Protein AF-A0A3D4QA35-F1 (afdb_monomer)

Radius of gyration: 29.2 Å; Cα contacts (8 Å, |Δi|>4): 322; chains: 1; bounding box: 70×49×81 Å

Mean predicted aligned error: 13.62 Å

Foldseek 3Di:
DDPDPDDFFAKEKEFQEFEQEPPPVRDTAHRKMWIDRHPDTQDIHHDFAWDQVPDPSDDDDDDDDPDPDDPDDPDDDDDDPPPPPDDDDPDPVPVVVVVVVVVVVSVVNTHGDDGNYYHYPNHYYDYQFDEAEEDAQLCQVCPPPCPVPDVCVPPPVQVCQQPPDDLVSSLVSLLVSLVVSVVVRHQEYEHEEANQVSNVVSCVVSVGHYNYHYDQAQDAGNNRNPGHRPSVVVRVVSCVVPVD

Nearest PDB structures (foldseek):
  3lnp-assembly1_A-2  TM=8.531E-01  e=3.623E-09  Oleispira antarctica
  4f0r-assembly1_A  TM=8.355E-01  e=3.623E-09  Chromobacterium violaceum ATCC 12472
  4dzh-assembly1_A-2  TM=8.617E-01  e=2.776E-07  Xanthomonas campestris pv. campestris str. ATCC 33913
  4v1y-assembly2_G  TM=7.162E-01  e=3.952E-08  Pseudomonas sp. ADP
  6sj0-assembly1_B  TM=6.177E-01  e=1.576E-07  Streptomyces sp.

Structure (mmCIF, N/CA/C/O backbone):
data_AF-A0A3D4QA35-F1
#
_entry.id   AF-A0A3D4QA35-F1
#
loop_
_atom_site.group_PDB
_atom_site.id
_atom_site.type_symbol
_atom_site.label_atom_id
_atom_site.label_alt_id
_atom_site.label_comp_id
_atom_site.label_asym_id
_atom_site.label_entity_id
_atom_site.label_seq_id
_atom_site.pdbx_PDB_ins_code
_atom_site.Cartn_x
_atom_site.Cartn_y
_atom_site.Cartn_z
_atom_site.occupancy
_atom_site.B_iso_or_equiv
_atom_site.auth_seq_id
_atom_site.auth_comp_id
_atom_site.auth_asym_id
_atom_site.auth_atom_id
_atom_site.pdbx_PDB_model_num
ATOM 1 N N . MET A 1 1 ? 5.618 -27.098 3.203 1.00 36.09 1 MET A N 1
ATOM 2 C CA . MET A 1 1 ? 4.870 -26.578 4.371 1.00 36.09 1 MET A CA 1
ATOM 3 C C . MET A 1 1 ? 5.643 -26.852 5.655 1.00 36.09 1 MET A C 1
ATOM 5 O O . MET A 1 1 ? 5.533 -27.933 6.217 1.00 36.09 1 MET A O 1
ATOM 9 N N . TYR A 1 2 ? 6.447 -25.891 6.112 1.00 24.83 2 TYR A N 1
ATOM 10 C CA . TYR A 1 2 ? 7.110 -25.947 7.417 1.00 24.83 2 TYR A CA 1
ATOM 11 C C . TYR A 1 2 ? 6.474 -24.876 8.307 1.00 24.83 2 TYR A C 1
ATOM 13 O O . TYR A 1 2 ? 6.844 -23.706 8.261 1.00 24.83 2 TYR A O 1
ATOM 21 N N . ARG A 1 3 ? 5.445 -25.250 9.073 1.00 32.28 3 ARG A N 1
ATOM 22 C CA . ARG A 1 3 ? 4.784 -24.341 10.016 1.00 32.28 3 ARG A CA 1
ATOM 23 C C . ARG A 1 3 ? 5.589 -24.350 11.313 1.00 32.28 3 ARG A C 1
ATOM 25 O O . ARG A 1 3 ? 5.379 -25.191 12.184 1.00 32.28 3 ARG A O 1
ATOM 32 N N . LYS A 1 4 ? 6.553 -23.430 11.412 1.00 29.55 4 LYS A N 1
ATOM 33 C CA . LYS A 1 4 ? 7.254 -23.102 12.663 1.00 29.55 4 LYS A CA 1
ATOM 34 C C . LYS A 1 4 ? 6.186 -22.898 13.744 1.00 29.55 4 LYS A C 1
ATOM 36 O O . LYS A 1 4 ? 5.245 -22.139 13.518 1.00 29.55 4 LYS A O 1
ATOM 41 N N . LYS A 1 5 ? 6.288 -23.599 14.882 1.00 35.72 5 LYS A N 1
ATOM 42 C CA . LYS A 1 5 ? 5.450 -23.336 16.064 1.00 35.72 5 LYS A CA 1
ATOM 43 C C . LYS A 1 5 ? 5.590 -21.843 16.387 1.00 35.72 5 LYS A C 1
ATOM 45 O O . LYS A 1 5 ? 6.650 -21.425 16.848 1.00 35.72 5 LYS A O 1
ATOM 50 N N . ARG A 1 6 ? 4.579 -21.038 16.039 1.00 46.22 6 ARG A N 1
ATOM 51 C CA . ARG A 1 6 ? 4.512 -19.616 16.390 1.00 46.22 6 ARG A CA 1
ATOM 52 C C . ARG A 1 6 ? 4.453 -19.558 17.917 1.00 46.22 6 ARG A C 1
ATOM 54 O O . ARG A 1 6 ? 3.597 -20.210 18.508 1.00 46.22 6 ARG A O 1
ATOM 61 N N . GLY A 1 7 ? 5.402 -18.854 18.536 1.00 50.06 7 GLY A N 1
ATOM 62 C CA . GLY A 1 7 ? 5.223 -18.393 19.913 1.00 50.06 7 GLY A CA 1
ATOM 63 C C . GLY A 1 7 ? 3.947 -17.555 19.991 1.00 50.06 7 GLY A C 1
ATOM 64 O O . GLY A 1 7 ? 3.519 -17.041 18.956 1.00 50.06 7 GLY A O 1
ATOM 65 N N . SER A 1 8 ? 3.335 -17.487 21.177 1.00 60.06 8 SER A N 1
ATOM 66 C CA . SER A 1 8 ? 2.108 -16.715 21.420 1.00 60.06 8 SER A CA 1
ATOM 67 C C . SER A 1 8 ? 2.205 -15.357 20.724 1.00 60.06 8 SER A C 1
ATOM 69 O O . SER A 1 8 ? 3.170 -14.626 20.958 1.00 60.06 8 SER A O 1
ATOM 71 N N . SER A 1 9 ? 1.294 -15.070 19.795 1.00 75.88 9 SER A N 1
ATOM 72 C CA . SER A 1 9 ? 1.233 -13.761 19.153 1.00 75.88 9 SER A CA 1
ATOM 73 C C . SER A 1 9 ? 0.834 -12.717 20.191 1.00 75.88 9 SER A C 1
ATOM 75 O O . SER A 1 9 ? 0.094 -13.010 21.125 1.00 75.88 9 SER A O 1
ATOM 77 N N . MET A 1 10 ? 1.407 -11.523 20.057 1.00 88.62 10 MET A N 1
ATOM 78 C CA . MET A 1 10 ? 1.124 -10.402 20.944 1.00 88.62 10 MET A CA 1
ATOM 79 C C . MET A 1 10 ? -0.275 -9.86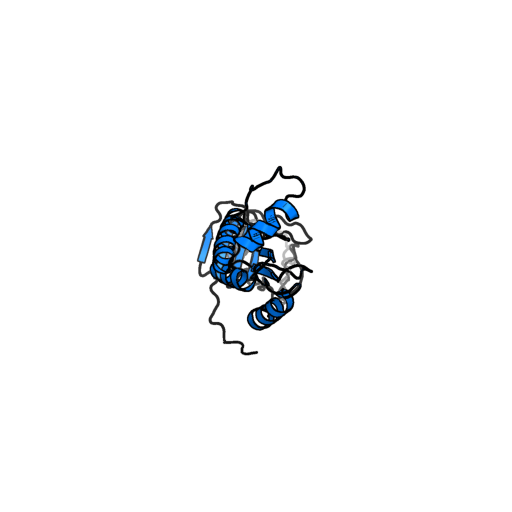5 20.642 1.00 88.62 10 MET A C 1
ATOM 81 O O . MET A 1 10 ? -0.617 -9.639 19.477 1.00 88.62 10 MET A O 1
ATOM 85 N N . THR A 1 11 ? -1.061 -9.665 21.690 1.00 93.50 11 THR A N 1
ATOM 86 C CA . THR A 1 11 ? -2.426 -9.149 21.615 1.00 93.50 11 THR A CA 1
ATOM 87 C C . THR A 1 11 ? -2.442 -7.629 21.755 1.00 93.50 11 THR A C 1
ATOM 89 O O . THR A 1 11 ? -1.683 -7.042 22.525 1.00 93.50 11 THR A O 1
ATOM 92 N N . THR A 1 12 ? -3.280 -6.947 20.977 1.00 94.81 12 THR A N 1
ATOM 93 C CA . THR A 1 12 ? -3.449 -5.487 21.059 1.00 94.81 12 THR A CA 1
ATOM 94 C C . THR A 1 12 ? -4.925 -5.135 21.072 1.00 94.81 12 THR A C 1
ATOM 96 O O . THR A 1 12 ? -5.653 -5.496 20.154 1.00 94.81 12 THR A O 1
ATOM 99 N N . LEU A 1 13 ? -5.361 -4.410 22.096 1.00 94.75 13 LEU A N 1
ATOM 100 C CA . LEU A 1 13 ? -6.718 -3.905 22.241 1.00 94.75 13 LEU A CA 1
ATOM 101 C C . LEU A 1 13 ? -6.750 -2.414 21.911 1.00 94.75 13 LEU A C 1
ATOM 103 O O . LEU A 1 13 ? -6.130 -1.613 22.605 1.00 94.75 13 LEU A O 1
ATOM 107 N N . ILE A 1 14 ? -7.501 -2.034 20.886 1.00 95.31 14 ILE A N 1
ATOM 108 C CA . ILE A 1 14 ? -7.848 -0.640 20.597 1.00 95.31 14 ILE A CA 1
ATOM 109 C C . ILE A 1 14 ? -9.244 -0.409 21.164 1.00 95.31 14 ILE A C 1
ATOM 111 O O . ILE A 1 14 ? -10.152 -1.160 20.827 1.00 95.31 14 ILE A O 1
ATOM 115 N N . LYS A 1 15 ? -9.442 0.597 22.013 1.00 94.62 15 LYS A N 1
ATOM 116 C CA . LYS A 1 15 ? -10.746 0.893 22.632 1.00 94.62 15 LYS A CA 1
ATOM 117 C C . LYS A 1 15 ? -11.132 2.357 22.481 1.00 94.62 15 LYS A C 1
ATOM 119 O O . LYS A 1 15 ? -10.294 3.177 22.118 1.00 94.62 15 LYS A O 1
ATOM 124 N N . ASN A 1 16 ? -12.380 2.676 22.827 1.00 94.25 16 ASN A N 1
ATOM 125 C CA . ASN A 1 16 ? -12.913 4.038 22.789 1.00 94.25 16 ASN A CA 1
ATOM 126 C C . ASN A 1 16 ? -12.807 4.645 21.378 1.00 94.25 16 ASN A C 1
ATOM 128 O O . ASN A 1 16 ? -12.264 5.728 21.180 1.00 94.25 16 ASN A O 1
ATOM 132 N N . VAL A 1 17 ? -13.308 3.912 20.382 1.00 96.44 17 VAL A N 1
ATOM 133 C CA . VAL A 1 17 ? -13.336 4.328 18.972 1.00 96.44 17 VAL A CA 1
ATOM 134 C C . VAL A 1 17 ? -14.734 4.183 18.381 1.00 96.44 17 VAL A C 1
ATOM 136 O O . VAL A 1 17 ? -15.565 3.448 18.900 1.00 96.44 17 VAL A O 1
ATOM 139 N N . SER A 1 18 ? -15.013 4.875 17.281 1.00 97.00 18 SER A N 1
ATOM 140 C CA . SER A 1 18 ? -16.141 4.553 16.404 1.00 97.00 18 SER A CA 1
ATOM 141 C C . SER A 1 18 ? -15.635 3.686 15.257 1.00 97.00 18 SER A C 1
ATOM 143 O O . SER A 1 18 ? -14.779 4.134 14.497 1.00 97.00 18 SER A O 1
ATOM 145 N N . ILE A 1 19 ? -16.132 2.458 15.131 1.00 96.88 19 ILE A N 1
ATOM 146 C CA . ILE A 1 19 ? -15.665 1.506 14.114 1.00 96.88 19 ILE A CA 1
ATOM 147 C C . ILE A 1 19 ? -16.675 1.479 12.978 1.00 96.88 19 ILE A C 1
ATOM 149 O O . ILE A 1 19 ? -17.839 1.153 13.196 1.00 96.88 19 ILE A O 1
ATOM 153 N N . LEU A 1 20 ? -16.229 1.788 11.766 1.00 96.25 20 LEU A N 1
ATOM 154 C CA . LEU A 1 20 ? -16.991 1.522 10.552 1.00 96.25 20 LEU A CA 1
ATOM 155 C C . LEU A 1 20 ? -16.463 0.221 9.959 1.00 96.25 20 LEU A C 1
ATOM 157 O O . LEU A 1 20 ? -15.317 0.155 9.520 1.00 96.25 20 LEU A O 1
ATOM 161 N N . THR A 1 21 ? -17.284 -0.819 10.004 1.00 91.81 21 THR A N 1
ATOM 162 C CA . THR A 1 21 ? -16.869 -2.190 9.666 1.00 91.81 21 THR A CA 1
ATOM 163 C C . THR A 1 21 ? -16.663 -2.399 8.167 1.00 91.81 21 THR A C 1
ATOM 165 O O . THR A 1 21 ? -15.770 -3.157 7.792 1.00 91.81 21 THR A O 1
ATOM 168 N N . MET A 1 22 ? -17.428 -1.685 7.328 1.00 91.50 22 MET A N 1
ATOM 169 C CA . MET A 1 22 ? -17.455 -1.854 5.866 1.00 91.50 22 MET A CA 1
ATOM 170 C C . MET A 1 22 ? -17.721 -3.313 5.445 1.00 91.50 22 MET A C 1
ATOM 172 O O . MET A 1 22 ? -17.196 -3.774 4.430 1.00 91.50 22 MET A O 1
ATOM 176 N N . ASP A 1 23 ? -18.475 -4.050 6.263 1.00 89.19 23 ASP A N 1
ATOM 177 C CA . ASP A 1 23 ? -19.036 -5.349 5.903 1.00 89.19 23 ASP A CA 1
ATOM 178 C C . ASP A 1 23 ? -20.366 -5.173 5.155 1.00 89.19 23 ASP A C 1
ATOM 180 O O . ASP A 1 23 ? -20.853 -4.056 4.995 1.00 89.19 23 ASP A O 1
ATOM 184 N N . ASP A 1 24 ? -20.969 -6.273 4.702 1.00 91.00 24 ASP A N 1
ATOM 185 C CA . ASP A 1 24 ? -22.240 -6.243 3.960 1.00 91.00 24 ASP A CA 1
ATOM 186 C C . ASP A 1 24 ? -23.410 -5.640 4.767 1.00 91.00 24 ASP A C 1
ATOM 188 O O . ASP A 1 24 ? -24.453 -5.307 4.201 1.00 91.00 24 ASP A O 1
ATOM 192 N N . GLU A 1 25 ? -23.252 -5.500 6.087 1.00 90.75 25 GLU A N 1
ATOM 193 C CA . GLU A 1 25 ? -24.234 -4.908 6.994 1.00 90.75 25 GLU A CA 1
ATOM 194 C C . GLU A 1 25 ? -23.986 -3.404 7.246 1.00 90.75 25 GLU A C 1
ATOM 196 O O . GLU A 1 25 ? -24.807 -2.759 7.903 1.00 90.75 25 GLU A O 1
ATOM 201 N N . ASP A 1 26 ? -22.886 -2.831 6.735 1.00 89.88 26 ASP A N 1
ATOM 202 C CA . ASP A 1 26 ? -22.491 -1.420 6.877 1.00 89.88 26 ASP A CA 1
ATOM 203 C C . ASP A 1 26 ? -22.536 -0.912 8.336 1.00 89.88 26 ASP A C 1
ATOM 205 O O . ASP A 1 26 ? -22.933 0.223 8.638 1.00 89.88 26 ASP A O 1
ATOM 209 N N . ARG A 1 27 ? -22.129 -1.759 9.290 1.00 92.00 27 ARG A N 1
ATOM 210 C CA . ARG A 1 27 ? -22.282 -1.454 10.722 1.00 92.00 27 ARG A CA 1
ATOM 211 C C . ARG A 1 27 ? -21.363 -0.327 11.182 1.00 92.00 27 ARG A C 1
ATOM 213 O O . ARG A 1 27 ? -20.174 -0.290 10.843 1.00 92.00 27 ARG A O 1
ATOM 220 N N . VAL A 1 28 ? -21.900 0.517 12.066 1.00 94.81 28 VAL A N 1
ATOM 221 C CA . VAL A 1 28 ? -21.159 1.545 12.810 1.00 94.81 28 VAL A CA 1
ATOM 222 C C . VAL A 1 28 ? -21.228 1.236 14.298 1.00 94.81 28 VAL A C 1
ATOM 224 O O . VAL A 1 28 ? -22.278 1.420 14.910 1.00 94.81 28 VAL A O 1
ATOM 227 N N . LEU A 1 29 ? -20.101 0.818 14.870 1.00 92.88 29 LEU A N 1
ATOM 228 C CA . LEU A 1 29 ? -19.993 0.478 16.284 1.00 92.88 29 LEU A CA 1
ATOM 229 C C . LEU A 1 29 ? -19.535 1.693 17.088 1.00 92.88 29 LEU A C 1
ATOM 231 O O . LEU A 1 29 ? -18.418 2.183 16.895 1.00 92.88 29 LEU A O 1
ATOM 235 N N . LYS A 1 30 ? -20.386 2.204 17.976 1.00 93.06 30 LYS A N 1
ATOM 236 C CA . LYS A 1 30 ? -20.098 3.385 18.803 1.00 93.06 30 LYS A CA 1
ATOM 237 C C . LYS A 1 30 ? -19.457 2.984 20.123 1.00 93.06 30 LYS A C 1
ATOM 239 O O . LYS A 1 30 ? -19.883 2.027 20.761 1.00 93.06 30 LYS A O 1
ATOM 244 N N . HIS A 1 31 ? -18.462 3.761 20.560 1.00 92.31 31 HIS A N 1
ATOM 245 C CA . HIS A 1 31 ? -17.651 3.426 21.741 1.00 92.31 31 HIS A CA 1
ATOM 246 C C . HIS A 1 31 ? -17.129 1.986 21.677 1.00 92.31 31 HIS A C 1
ATOM 248 O O . HIS A 1 31 ? -17.148 1.257 22.663 1.00 92.31 31 HIS A O 1
ATOM 254 N N . GLY A 1 32 ? -16.736 1.570 20.479 1.00 93.56 32 GLY A N 1
ATOM 255 C CA . GLY A 1 32 ? -16.299 0.227 20.200 1.00 93.56 32 GLY A CA 1
ATOM 256 C C . GLY A 1 32 ? -14.845 -0.023 20.556 1.00 93.56 32 GLY A C 1
ATOM 257 O O . GLY A 1 32 ? -14.074 0.874 20.926 1.00 93.56 32 GLY A O 1
ATOM 258 N N . TRP A 1 33 ? -14.491 -1.289 20.414 1.00 95.06 33 TRP A N 1
ATOM 259 C CA . TRP A 1 33 ? -13.160 -1.816 20.633 1.00 95.06 33 TRP A CA 1
ATOM 260 C C . TRP A 1 33 ? -12.821 -2.881 19.587 1.00 95.06 33 TRP A C 1
ATOM 262 O O . TRP A 1 33 ? -13.708 -3.522 19.027 1.00 95.06 33 TRP A O 1
ATOM 272 N N . ILE A 1 34 ? -11.528 -3.056 19.315 1.00 94.62 34 ILE A N 1
ATOM 273 C CA . ILE A 1 34 ? -10.970 -4.054 18.398 1.00 94.62 34 ILE A CA 1
ATOM 274 C C . ILE A 1 34 ? -9.847 -4.784 19.128 1.00 94.62 34 ILE A C 1
ATOM 276 O O . ILE A 1 34 ? -8.895 -4.153 19.587 1.00 94.62 34 ILE A O 1
ATOM 280 N N . LEU A 1 35 ? -9.937 -6.108 19.195 1.00 93.88 35 LEU A N 1
ATOM 281 C CA . LEU A 1 35 ? -8.860 -6.983 19.636 1.00 93.88 35 LEU A CA 1
ATOM 282 C C . LEU A 1 35 ? -8.116 -7.530 18.418 1.00 93.88 35 LEU A C 1
ATOM 284 O O . LEU A 1 35 ? -8.698 -8.175 17.544 1.00 93.88 35 LEU A O 1
ATOM 288 N N . LEU A 1 36 ? -6.810 -7.309 18.395 1.00 93.56 36 LEU A N 1
ATOM 289 C CA . LEU A 1 36 ? -5.883 -7.861 17.420 1.00 93.56 36 LEU A CA 1
ATOM 290 C C . LEU A 1 36 ? -5.086 -8.996 18.063 1.00 93.56 36 LEU A C 1
ATOM 292 O O . LEU A 1 36 ? -4.554 -8.830 19.159 1.00 93.56 36 LEU A O 1
ATOM 296 N N . ASP A 1 37 ? -4.961 -10.115 17.354 1.00 91.50 37 ASP A N 1
ATOM 297 C CA . ASP A 1 37 ? -4.030 -11.199 17.674 1.00 91.50 37 ASP A CA 1
ATOM 298 C C . ASP A 1 37 ? -2.939 -11.253 16.593 1.00 91.50 37 ASP A C 1
ATOM 300 O O . ASP A 1 37 ? -3.139 -11.735 15.468 1.00 91.50 37 ASP A O 1
ATOM 304 N N . GLY A 1 38 ? -1.782 -10.662 16.900 1.00 91.50 38 GLY A N 1
ATOM 305 C CA . GLY A 1 38 ? -0.724 -10.425 15.925 1.00 91.50 38 GLY A CA 1
ATOM 306 C C . GLY A 1 38 ? -1.193 -9.526 14.776 1.00 91.50 38 GLY A C 1
ATOM 307 O O . GLY A 1 38 ? -1.333 -8.320 14.935 1.00 91.50 38 GLY A O 1
ATOM 308 N N . THR A 1 39 ? -1.397 -10.107 13.590 1.00 89.31 39 THR A N 1
ATOM 309 C CA . THR A 1 39 ? -1.787 -9.379 12.365 1.00 89.31 39 THR A CA 1
ATOM 310 C C . THR A 1 39 ? -3.245 -9.604 11.965 1.00 89.31 39 THR A C 1
ATOM 312 O O . THR A 1 39 ? -3.632 -9.236 10.857 1.00 89.31 39 THR A O 1
ATOM 315 N N . LYS A 1 40 ? -4.032 -10.291 12.798 1.00 93.12 40 LYS A N 1
ATOM 316 C CA . LYS A 1 40 ? -5.435 -10.607 12.520 1.00 93.12 40 LYS A CA 1
ATOM 317 C C . LYS A 1 40 ? -6.336 -9.885 13.511 1.00 93.12 40 LYS A C 1
ATOM 319 O O . LYS A 1 40 ? -5.996 -9.768 14.684 1.00 93.12 40 LYS A O 1
ATOM 324 N N . ILE A 1 41 ? -7.500 -9.456 13.037 1.00 92.94 41 ILE A N 1
ATOM 325 C CA . ILE A 1 41 ? -8.593 -9.044 13.916 1.00 92.94 41 ILE A CA 1
ATOM 326 C C . ILE A 1 41 ? -9.157 -10.318 14.547 1.00 92.94 41 ILE A C 1
ATOM 328 O O . ILE A 1 41 ? -9.564 -11.227 13.826 1.00 92.94 41 ILE A O 1
ATOM 332 N N . ALA A 1 42 ? -9.116 -10.400 15.874 1.00 91.25 42 ALA A N 1
ATOM 333 C CA . ALA A 1 42 ? -9.612 -11.539 16.641 1.00 91.25 42 ALA A CA 1
ATOM 334 C C . ALA A 1 42 ? -11.060 -11.326 17.097 1.00 91.25 42 ALA A C 1
ATOM 336 O O . ALA A 1 42 ? -11.854 -12.260 17.087 1.00 91.25 42 ALA A O 1
ATOM 337 N N . ALA A 1 43 ? -11.399 -10.096 17.487 1.00 89.94 43 ALA A N 1
ATOM 338 C CA . ALA A 1 43 ? -12.746 -9.708 17.883 1.00 89.94 43 ALA A CA 1
ATOM 339 C C . ALA A 1 43 ? -12.915 -8.188 17.785 1.00 89.94 43 ALA A C 1
ATOM 341 O O . ALA A 1 43 ? -11.935 -7.442 17.769 1.00 89.94 43 ALA A O 1
ATOM 342 N N . LEU A 1 44 ? -14.161 -7.733 17.740 1.00 92.25 44 LEU A N 1
ATOM 343 C CA . LEU A 1 44 ? -14.534 -6.328 17.856 1.00 92.25 44 LEU A CA 1
ATOM 344 C C . LEU A 1 44 ? -15.960 -6.228 18.407 1.00 92.25 44 LEU A C 1
ATOM 346 O O . LEU A 1 44 ? -16.750 -7.155 18.226 1.00 92.25 44 LEU A O 1
ATOM 350 N N . GLY A 1 45 ? -16.292 -5.125 19.069 1.00 90.75 45 GLY A N 1
ATOM 351 C CA . GLY A 1 45 ? -17.604 -4.944 19.693 1.00 90.75 45 GLY A CA 1
ATOM 352 C C . GLY A 1 45 ? -17.878 -3.503 20.107 1.00 90.75 45 GLY A C 1
ATOM 353 O O . GLY A 1 45 ? -17.026 -2.634 19.933 1.00 90.75 45 GLY A O 1
ATOM 354 N N . GLU A 1 46 ? -19.074 -3.258 20.643 1.00 89.81 46 GLU A N 1
ATOM 355 C CA . GLU A 1 46 ? -19.477 -1.989 21.265 1.00 89.81 46 GLU A CA 1
ATOM 356 C C . GLU A 1 46 ? -19.348 -2.046 22.792 1.00 89.81 46 GLU A C 1
ATOM 358 O O . GLU A 1 46 ? -19.448 -3.114 23.398 1.00 89.81 46 GLU A O 1
ATOM 363 N N . GLY A 1 47 ? -19.181 -0.883 23.425 1.00 85.12 47 GLY A N 1
ATOM 364 C CA . GLY A 1 47 ? -19.197 -0.755 24.881 1.00 85.12 47 GLY A CA 1
ATOM 365 C C . GLY A 1 47 ? -17.893 -1.186 25.555 1.00 85.12 47 GLY A C 1
ATOM 366 O O . GLY A 1 47 ? -16.805 -1.026 25.005 1.00 85.12 47 GLY A O 1
ATOM 367 N N . GLU A 1 48 ? -17.989 -1.680 26.791 1.00 78.94 48 GLU A N 1
ATOM 368 C CA . GLU A 1 48 ? -16.809 -2.113 27.548 1.00 78.94 48 GLU A CA 1
ATOM 369 C C . GLU A 1 48 ? -16.255 -3.438 26.990 1.00 78.94 48 GLU A C 1
ATOM 371 O O . GLU A 1 48 ? -17.022 -4.388 26.808 1.00 78.94 48 GLU A O 1
ATOM 376 N N . PRO A 1 49 ? -14.937 -3.542 26.737 1.00 77.69 49 PRO A N 1
ATOM 377 C CA . PRO A 1 49 ? -14.313 -4.772 26.272 1.00 77.69 49 PRO A CA 1
ATOM 378 C C . PRO A 1 49 ? -14.270 -5.784 27.418 1.00 77.69 49 PRO A C 1
ATOM 380 O O . PRO A 1 49 ? -13.437 -5.688 28.323 1.00 77.69 49 PRO A O 1
ATOM 383 N N . VAL A 1 50 ? -15.178 -6.755 27.390 1.00 69.06 50 VAL A N 1
ATOM 384 C CA . VAL A 1 50 ? -15.313 -7.771 28.435 1.00 69.06 50 VAL A CA 1
ATOM 385 C C . VAL A 1 50 ? -15.310 -9.173 27.842 1.00 69.06 50 VAL A C 1
ATOM 387 O O . VAL A 1 50 ? -15.867 -9.407 26.771 1.00 69.06 50 VAL A O 1
ATOM 390 N N . LEU A 1 51 ? -14.678 -10.112 28.545 1.00 55.22 51 LEU A N 1
ATOM 391 C CA . LEU A 1 51 ? -14.849 -11.537 28.298 1.00 55.22 51 LEU A CA 1
ATOM 392 C C . LEU A 1 51 ? -16.151 -11.948 28.984 1.00 55.22 51 LEU A C 1
ATOM 394 O O . LEU A 1 51 ? -16.191 -12.066 30.211 1.00 55.22 51 LEU A O 1
ATOM 398 N N . ASP A 1 52 ? -17.221 -12.143 28.217 1.00 46.19 52 ASP A N 1
ATOM 399 C CA . ASP A 1 52 ? -18.337 -12.927 28.732 1.00 46.19 52 ASP A CA 1
ATOM 400 C C . ASP A 1 52 ? -17.923 -14.401 28.676 1.00 46.19 52 ASP A C 1
ATOM 402 O O . ASP A 1 52 ? -17.457 -14.881 27.637 1.00 46.19 52 ASP A O 1
ATOM 406 N N . ASN A 1 53 ? -18.092 -15.134 29.779 1.00 38.56 53 ASN A N 1
ATOM 407 C CA . ASN A 1 53 ? -17.739 -16.557 29.886 1.00 38.56 53 ASN A CA 1
ATOM 408 C C . ASN A 1 53 ? -18.577 -17.459 28.943 1.00 38.56 53 ASN A C 1
ATOM 410 O O . ASN A 1 53 ? -18.450 -18.681 28.996 1.00 38.56 53 ASN A O 1
ATOM 414 N N . GLY A 1 54 ? -19.416 -16.869 28.081 1.00 38.56 54 GLY A N 1
ATOM 415 C CA . GLY A 1 54 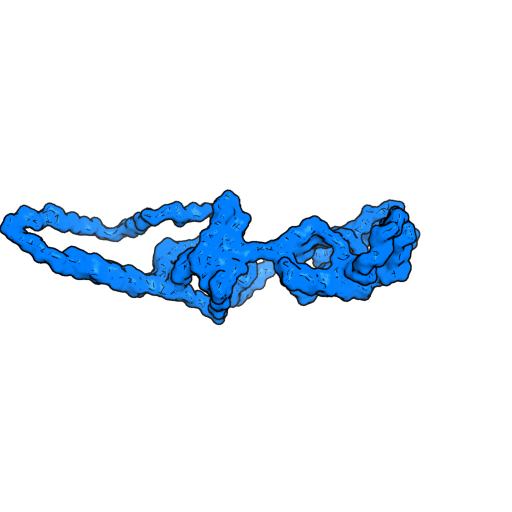? -20.187 -17.521 27.022 1.00 38.56 54 GLY A CA 1
ATOM 416 C C . GLY A 1 54 ? -19.913 -17.029 25.592 1.00 38.56 54 GLY A C 1
ATOM 417 O O . GLY A 1 54 ? -20.394 -17.660 24.653 1.00 38.56 54 GLY A O 1
ATOM 418 N N . THR A 1 55 ? -19.131 -15.964 25.369 1.00 36.66 55 THR A N 1
ATOM 419 C CA . THR A 1 55 ? -18.733 -15.558 24.005 1.00 36.66 55 THR A CA 1
ATOM 420 C C . THR A 1 55 ? -17.441 -16.251 23.610 1.00 36.66 55 THR A C 1
ATOM 422 O O . THR A 1 55 ? -16.337 -15.828 23.951 1.00 36.66 55 THR A O 1
ATOM 425 N N . SER A 1 56 ? -17.584 -17.337 22.858 1.00 34.09 56 SER A N 1
ATOM 426 C CA . SER A 1 56 ? -16.484 -17.930 22.112 1.00 34.09 56 SER A CA 1
ATOM 427 C C . SER A 1 56 ? -15.826 -16.873 21.226 1.00 34.09 56 SER A C 1
ATOM 429 O O . SER A 1 56 ? -16.483 -16.283 20.369 1.00 34.09 56 SER A O 1
ATOM 431 N N . VAL A 1 57 ? -14.518 -16.694 21.397 1.00 34.41 57 VAL A N 1
ATOM 432 C CA . VAL A 1 57 ? -13.619 -16.163 20.367 1.00 34.41 57 VAL A CA 1
ATOM 433 C C . VAL A 1 57 ? -13.920 -16.934 19.079 1.00 34.41 57 VAL A C 1
ATOM 435 O O . VAL A 1 57 ? -13.671 -18.140 19.012 1.00 34.41 57 VAL A O 1
ATOM 438 N N . LEU A 1 58 ? -14.558 -16.283 18.104 1.00 36.78 58 LEU A N 1
ATOM 439 C CA . LEU A 1 58 ? -15.039 -16.962 16.906 1.00 36.78 58 LEU A CA 1
ATOM 440 C C . LEU A 1 58 ? -13.848 -17.383 16.039 1.00 36.78 58 LEU A C 1
ATOM 442 O O . LEU A 1 58 ? -13.114 -16.561 15.492 1.00 36.78 58 LEU A O 1
ATOM 446 N N . GLY A 1 59 ? -13.670 -18.700 15.932 1.00 27.30 59 GLY A N 1
ATOM 447 C CA . GLY A 1 59 ? -12.972 -19.323 14.818 1.00 27.30 59 GLY A CA 1
ATOM 448 C C . GLY A 1 59 ? -13.745 -19.112 13.511 1.00 27.30 59 GLY A C 1
ATOM 449 O O . GLY A 1 59 ? -14.947 -18.880 13.516 1.00 27.30 59 GLY A O 1
ATOM 450 N N . GLU A 1 60 ? -13.005 -19.163 12.410 1.00 30.30 60 GLU A N 1
ATOM 451 C CA . GLU A 1 60 ? -13.360 -18.781 11.037 1.00 30.30 60 GLU A CA 1
ATOM 452 C C . GLU A 1 60 ? -14.807 -19.081 10.559 1.00 30.30 60 GLU A C 1
ATOM 454 O O . GLU A 1 60 ? -15.235 -20.232 10.573 1.00 30.30 60 GLU A O 1
ATOM 459 N N . GLY A 1 61 ? -15.478 -18.050 10.010 1.00 31.48 61 GLY A N 1
ATOM 460 C CA . GLY A 1 61 ? -16.590 -18.155 9.043 1.00 31.48 61 GLY A CA 1
ATOM 461 C C . GLY A 1 61 ? -18.031 -17.993 9.570 1.00 31.48 61 GLY A C 1
ATOM 462 O O . GLY A 1 61 ? -18.634 -18.998 9.920 1.00 31.48 61 GLY A O 1
ATOM 463 N N . GLU A 1 62 ? -18.578 -16.763 9.460 1.00 27.44 62 GLU A N 1
ATOM 464 C CA . GLU A 1 62 ? -20.017 -16.348 9.430 1.00 27.44 62 GLU A CA 1
ATOM 465 C C . GLU A 1 62 ? -20.934 -16.633 10.656 1.00 27.44 62 GLU A C 1
ATOM 467 O O . GLU A 1 62 ? -20.824 -17.687 11.277 1.00 27.44 62 GLU A O 1
ATOM 472 N N . PRO A 1 63 ? -21.999 -15.833 10.913 1.00 35.31 63 PRO A N 1
ATOM 473 C CA . PRO A 1 63 ? -22.164 -14.381 10.834 1.00 35.31 63 PRO A CA 1
ATOM 474 C C . PRO A 1 63 ? -22.464 -13.771 12.225 1.00 35.31 63 PRO A C 1
ATOM 476 O O . PRO A 1 63 ? -22.534 -14.445 13.253 1.00 35.31 63 PRO A O 1
ATOM 479 N N . VAL A 1 64 ? -22.645 -12.455 12.234 1.00 44.53 64 VAL A N 1
ATOM 480 C CA . VAL A 1 64 ? -23.105 -11.637 13.359 1.00 44.53 64 VAL A CA 1
ATOM 481 C C . VAL A 1 64 ? -24.373 -12.226 13.984 1.00 44.53 64 VAL A C 1
ATOM 483 O O . VAL A 1 64 ? -25.359 -12.475 13.295 1.00 44.53 64 VAL A O 1
ATOM 486 N N . LEU A 1 65 ? -24.372 -12.386 15.307 1.00 26.95 65 LEU A N 1
ATOM 487 C CA . LEU A 1 65 ? -25.597 -12.507 16.091 1.00 26.95 65 LEU A CA 1
ATOM 488 C C . LEU A 1 65 ? -25.680 -11.308 17.036 1.00 26.95 65 LEU A C 1
ATOM 490 O O . LEU A 1 65 ? -25.274 -11.375 18.193 1.00 26.95 65 LEU A O 1
ATOM 494 N N . ASP A 1 66 ? -26.224 -10.205 16.523 1.00 36.47 66 ASP A N 1
ATOM 495 C CA . ASP A 1 66 ? -27.079 -9.363 17.350 1.00 36.47 66 ASP A CA 1
ATOM 496 C C . ASP A 1 66 ? -28.430 -10.074 17.444 1.00 36.47 66 ASP A C 1
ATOM 498 O O . ASP A 1 66 ? -29.150 -10.217 16.455 1.00 36.47 66 ASP A O 1
ATOM 502 N N . ASN A 1 67 ? -28.712 -10.614 18.622 1.00 26.84 67 ASN A N 1
ATOM 503 C CA . ASN A 1 67 ? -30.035 -10.592 19.226 1.00 26.84 67 ASN A CA 1
ATOM 504 C C . ASN A 1 67 ? -29.897 -11.161 20.633 1.00 26.84 67 ASN A C 1
ATOM 506 O O . ASN A 1 67 ? -29.543 -12.329 20.810 1.00 26.84 67 ASN A O 1
ATOM 510 N N . GLY A 1 68 ? -30.196 -10.325 21.628 1.00 34.47 68 GLY A N 1
ATOM 511 C CA . GLY A 1 68 ? -30.240 -10.669 23.046 1.00 34.47 68 GLY A CA 1
ATOM 512 C C . GLY A 1 68 ? -31.142 -11.866 23.360 1.00 34.47 68 GLY A C 1
ATOM 513 O O . GLY A 1 68 ? -32.268 -11.715 23.827 1.00 34.47 68 GLY A O 1
ATOM 514 N N . THR A 1 69 ? -30.602 -13.064 23.177 1.00 24.75 69 THR A N 1
ATOM 515 C CA . THR A 1 69 ? -31.183 -14.325 23.620 1.00 24.75 69 THR A CA 1
ATOM 516 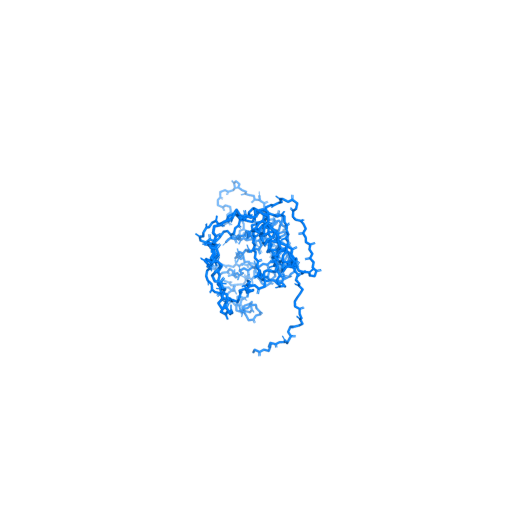C C . THR A 1 69 ? -30.120 -15.055 24.416 1.00 24.75 69 THR A C 1
ATOM 518 O O . THR A 1 69 ? -29.158 -15.587 23.872 1.00 24.75 69 THR A O 1
ATOM 521 N N . SER A 1 70 ? -30.296 -15.043 25.734 1.00 29.97 70 SER A N 1
ATOM 522 C CA . SER A 1 70 ? -29.586 -15.913 26.658 1.00 29.97 70 SER A CA 1
ATOM 523 C C . SER A 1 70 ? -29.757 -17.363 26.208 1.00 29.97 70 SER A C 1
ATOM 525 O O . SER A 1 70 ? -30.867 -17.901 26.255 1.00 29.97 70 SER A O 1
ATOM 527 N N . VAL A 1 71 ? -28.666 -17.993 25.779 1.00 28.27 71 VAL A N 1
ATOM 528 C CA . VAL A 1 71 ? -28.580 -19.450 25.717 1.00 28.27 71 VAL A CA 1
ATOM 529 C C . VAL A 1 71 ? -28.611 -19.916 27.169 1.00 28.27 71 VAL A C 1
ATOM 531 O O . VAL A 1 71 ? -27.692 -19.640 27.937 1.00 28.27 71 VAL A O 1
ATOM 534 N N . LEU A 1 72 ? -29.731 -20.511 27.575 1.00 29.41 72 LEU A N 1
ATOM 535 C CA . LEU A 1 72 ? -29.860 -21.140 28.882 1.00 29.41 72 LEU A CA 1
ATOM 536 C C . LEU A 1 72 ? -28.950 -22.372 28.886 1.00 29.41 72 LEU A C 1
ATOM 538 O O . LEU A 1 72 ? -29.117 -23.263 28.054 1.00 29.41 72 LEU A O 1
ATOM 542 N N . ASP A 1 73 ? -27.975 -22.380 29.792 1.00 31.94 73 ASP A N 1
ATOM 543 C CA . ASP A 1 73 ? -27.176 -23.557 30.122 1.00 31.94 73 ASP A CA 1
ATOM 544 C C . ASP A 1 73 ? -28.097 -24.645 30.700 1.00 31.94 73 ASP A C 1
ATOM 546 O O . ASP A 1 73 ? -28.966 -24.369 31.534 1.00 31.94 73 ASP A O 1
ATOM 550 N N . GLU A 1 74 ? -27.929 -25.878 30.227 1.00 37.69 74 GLU A N 1
ATOM 551 C CA . GLU A 1 74 ? -28.631 -27.072 30.705 1.00 37.69 74 GLU A CA 1
ATOM 552 C C . GLU A 1 74 ? -28.065 -27.453 32.084 1.00 37.69 74 GLU A C 1
ATOM 554 O O . GLU A 1 74 ? -27.228 -28.346 32.223 1.00 37.69 74 GLU A O 1
ATOM 559 N N . GLY A 1 75 ? -28.517 -26.750 33.123 1.00 34.44 75 GLY A N 1
ATOM 560 C CA . GLY A 1 75 ? -28.187 -27.020 34.519 1.00 34.44 75 GLY A CA 1
ATOM 561 C C . GLY A 1 75 ? -29.391 -26.771 35.424 1.00 34.44 75 GLY A C 1
ATOM 562 O O . GLY A 1 75 ? -29.903 -25.661 35.437 1.00 34.44 75 GLY A O 1
ATOM 563 N N . GLU A 1 76 ? -29.809 -27.830 36.136 1.00 34.25 76 GLU A N 1
ATOM 564 C CA . GLU A 1 76 ? -30.851 -27.965 37.182 1.00 34.25 76 GLU A CA 1
ATOM 565 C C . GLU A 1 76 ? -32.105 -27.064 37.060 1.00 34.25 76 GLU A C 1
ATOM 567 O O . GLU A 1 76 ? -32.010 -25.838 37.124 1.00 34.25 76 GLU A O 1
ATOM 572 N N . PRO A 1 77 ? -33.325 -27.637 36.975 1.00 34.75 77 PRO A N 1
ATOM 573 C CA . PRO A 1 77 ? -34.536 -26.843 36.817 1.00 34.75 77 PRO A CA 1
ATOM 574 C C . PRO A 1 77 ? -34.675 -25.855 37.979 1.00 34.75 77 PRO A C 1
ATOM 576 O O . PRO A 1 77 ? -34.734 -26.249 39.146 1.00 34.75 77 PRO A O 1
ATOM 579 N N . PHE A 1 78 ? -34.756 -24.564 37.645 1.00 37.12 78 PHE A N 1
ATOM 580 C CA . PHE A 1 78 ? -35.218 -23.536 38.568 1.00 37.12 78 PHE A CA 1
ATOM 581 C C . PHE A 1 78 ? -36.532 -24.015 39.183 1.00 37.12 78 PHE A C 1
ATOM 583 O O . PHE A 1 78 ? -37.496 -24.278 38.460 1.00 37.12 78 PHE A O 1
ATOM 590 N N . SER A 1 79 ? -36.572 -24.135 40.511 1.00 40.62 79 SER A N 1
ATOM 591 C CA . SER A 1 79 ? -37.835 -24.301 41.211 1.00 40.62 79 SER A CA 1
ATOM 592 C C . SER A 1 79 ? -38.698 -23.086 40.889 1.00 40.62 79 SER A C 1
ATOM 594 O O . SER A 1 79 ? -38.337 -21.934 41.141 1.00 40.62 79 SER A O 1
ATOM 596 N N . ASP A 1 80 ? -39.838 -23.350 40.274 1.00 34.03 80 ASP A N 1
ATOM 597 C CA . ASP A 1 80 ? -40.881 -22.379 40.053 1.00 34.03 80 ASP A CA 1
ATOM 598 C C . ASP A 1 80 ? -41.350 -21.855 41.415 1.00 34.03 80 ASP A C 1
ATOM 600 O O . ASP A 1 80 ? -42.100 -22.490 42.149 1.00 34.03 80 ASP A O 1
ATOM 604 N N . GLY A 1 81 ? -40.936 -20.637 41.768 1.00 39.38 81 GLY A N 1
ATOM 605 C CA . GLY A 1 81 ? -41.411 -19.922 42.959 1.00 39.38 81 GLY A CA 1
ATOM 606 C C . GLY A 1 81 ? -42.916 -19.597 42.949 1.00 39.38 81 GLY A C 1
ATOM 607 O O . GLY A 1 81 ? -43.368 -18.754 43.718 1.00 39.38 81 GLY A O 1
ATOM 608 N N . ALA A 1 82 ? -43.710 -20.236 42.087 1.00 37.62 82 ALA A N 1
ATOM 609 C CA . ALA A 1 82 ? -45.136 -19.998 41.907 1.00 37.62 82 ALA A CA 1
ATOM 610 C C . ALA A 1 82 ? -46.032 -20.740 42.920 1.00 37.62 82 ALA A C 1
ATOM 612 O O . ALA A 1 82 ? -47.254 -20.632 42.833 1.00 37.62 82 ALA A O 1
ATOM 613 N N . SER A 1 83 ? -45.478 -21.457 43.906 1.00 41.09 83 SER A N 1
ATOM 614 C CA . SER A 1 83 ? -46.269 -22.168 44.927 1.00 41.09 83 SER A CA 1
ATOM 615 C C . SER A 1 83 ? -46.347 -21.482 46.300 1.00 41.09 83 SER A C 1
ATOM 617 O O . SER A 1 83 ? -46.701 -22.130 47.282 1.00 41.09 83 SER A O 1
ATOM 619 N N . ALA A 1 84 ? -46.078 -20.177 46.399 1.00 41.00 84 ALA A N 1
ATOM 620 C CA . ALA A 1 84 ? -46.273 -19.409 47.635 1.00 41.00 84 ALA A CA 1
ATOM 621 C C . ALA A 1 84 ? -47.245 -18.229 47.448 1.00 41.00 84 ALA A C 1
ATOM 623 O O . ALA A 1 84 ? -46.941 -17.093 47.788 1.00 41.00 84 ALA A O 1
ATOM 624 N N . LEU A 1 85 ? -48.445 -18.505 46.927 1.00 38.59 85 LEU A N 1
ATOM 625 C CA . LEU A 1 85 ? -49.619 -17.651 47.142 1.00 38.59 85 LEU A CA 1
ATOM 626 C C . LEU A 1 85 ? -50.454 -18.259 48.274 1.00 38.59 85 LEU A C 1
ATOM 628 O O . LEU A 1 85 ? -51.491 -18.879 48.052 1.00 38.59 85 LEU A O 1
ATOM 632 N N . GLY A 1 86 ? -49.931 -18.140 49.492 1.00 39.56 86 GLY A N 1
ATOM 633 C CA . GLY A 1 86 ? -50.720 -18.216 50.716 1.00 39.56 86 GLY A CA 1
ATOM 634 C C . GLY A 1 86 ? -50.999 -16.792 51.183 1.00 39.56 86 GLY A C 1
ATOM 635 O O . GLY A 1 86 ? -50.094 -15.963 51.175 1.00 39.56 86 GLY A O 1
ATOM 636 N N . ASP A 1 87 ? -52.248 -16.508 51.539 1.00 44.81 87 ASP A N 1
ATOM 637 C CA . ASP A 1 87 ? -52.746 -15.178 51.889 1.00 44.81 87 ASP A CA 1
ATOM 638 C C . ASP A 1 87 ? -51.887 -14.479 52.965 1.00 44.81 87 ASP A C 1
ATOM 640 O O . ASP A 1 87 ? -51.922 -14.828 54.146 1.00 44.81 87 ASP A O 1
ATOM 644 N N . GLY A 1 88 ? -51.126 -13.464 52.554 1.00 41.41 88 GLY A N 1
ATOM 645 C CA . GLY A 1 88 ? -50.345 -12.588 53.429 1.00 41.41 88 GLY A CA 1
ATOM 646 C C . GLY A 1 88 ? -49.334 -11.782 52.615 1.00 41.41 88 GLY A C 1
ATOM 647 O O . GLY A 1 88 ? -48.638 -12.354 51.787 1.00 41.41 88 GLY A O 1
ATOM 648 N N . GLU A 1 89 ? -49.299 -10.459 52.800 1.00 45.44 89 GLU A N 1
ATOM 649 C CA . GLU A 1 89 ? -48.496 -9.506 52.010 1.00 45.44 89 GLU A CA 1
ATOM 650 C C . GLU A 1 89 ? -47.089 -10.020 51.632 1.00 45.44 89 GLU A C 1
ATOM 652 O O . GLU A 1 89 ? -46.300 -10.337 52.530 1.00 45.44 89 GLU A O 1
ATOM 657 N N . PRO A 1 90 ? -46.708 -10.037 50.337 1.00 44.22 90 PRO A N 1
ATOM 658 C CA . PRO A 1 90 ? -45.341 -10.332 49.964 1.00 44.22 90 PRO A CA 1
ATOM 659 C C . PRO A 1 90 ? -44.480 -9.104 50.253 1.00 44.22 90 PRO A C 1
ATOM 661 O O . PRO A 1 90 ? -44.626 -8.031 49.666 1.00 44.22 90 PRO A O 1
ATOM 664 N N . SER A 1 91 ? -43.572 -9.302 51.197 1.00 49.72 91 SER A N 1
ATOM 665 C CA . SER A 1 91 ? -42.381 -8.508 51.454 1.00 49.72 91 SER A CA 1
ATOM 666 C C . SER A 1 91 ? -41.711 -8.057 50.144 1.00 49.72 91 SER A C 1
ATOM 668 O O . SER A 1 91 ? -40.937 -8.785 49.538 1.00 49.72 91 SER A O 1
ATOM 670 N N . HIS A 1 92 ? -41.963 -6.812 49.735 1.00 45.53 92 HIS A N 1
ATOM 671 C CA . HIS A 1 92 ? -41.451 -6.167 48.515 1.00 45.53 92 HIS A CA 1
ATOM 672 C C . HIS A 1 92 ? -39.907 -6.146 48.367 1.00 45.53 92 HIS A C 1
ATOM 674 O O . HIS A 1 92 ? -39.389 -5.649 47.364 1.00 45.53 92 HIS A O 1
ATOM 680 N N . CYS A 1 93 ? -39.152 -6.617 49.366 1.00 45.31 93 CYS A N 1
ATOM 681 C CA . CYS A 1 93 ? -37.699 -6.502 49.445 1.00 45.31 93 CYS A CA 1
ATOM 682 C C . CYS A 1 93 ? -36.916 -7.774 49.077 1.00 45.31 93 CYS A C 1
ATOM 684 O O . CYS A 1 93 ? -35.706 -7.667 48.865 1.00 45.31 93 CYS A O 1
ATOM 686 N N . ASP A 1 94 ? -37.552 -8.942 48.939 1.00 55.28 94 ASP A N 1
ATOM 687 C CA . ASP A 1 94 ? -36.857 -10.190 48.585 1.00 55.28 94 ASP A CA 1
ATOM 688 C C . ASP A 1 94 ? -36.532 -10.270 47.084 1.00 55.28 94 ASP A C 1
ATOM 690 O O . ASP A 1 94 ? -35.378 -10.499 46.722 1.00 55.28 94 ASP A O 1
ATOM 694 N N . GLY A 1 95 ? -37.482 -9.937 46.208 1.00 46.84 95 GLY A N 1
ATOM 695 C CA . GLY A 1 95 ? -37.286 -9.905 44.759 1.00 46.84 95 GLY A CA 1
ATOM 696 C C . GLY A 1 95 ? -36.295 -8.826 44.320 1.00 46.84 95 GLY A C 1
ATOM 697 O O . GLY A 1 95 ? -35.452 -9.065 43.459 1.00 46.84 95 GLY A O 1
ATOM 698 N N . ALA A 1 96 ? -36.312 -7.655 44.966 1.00 56.06 96 ALA A N 1
ATOM 699 C CA . ALA A 1 96 ? -35.342 -6.590 44.703 1.00 56.06 96 ALA A CA 1
ATOM 700 C C . ALA A 1 96 ? -33.924 -6.958 45.175 1.00 56.06 96 ALA A C 1
ATOM 702 O O . ALA A 1 96 ? -32.940 -6.553 44.554 1.00 56.06 96 ALA A O 1
ATOM 703 N N . SER A 1 97 ? -33.810 -7.727 46.262 1.00 55.69 97 SER A N 1
ATOM 704 C CA . SER A 1 97 ? -32.523 -8.224 46.758 1.00 55.69 97 SER A CA 1
ATOM 705 C C . SER A 1 97 ? -31.992 -9.355 45.882 1.00 55.69 97 SER A C 1
ATOM 707 O O . SER A 1 97 ? -30.815 -9.340 45.546 1.00 55.69 97 SER A O 1
ATOM 709 N N . ALA A 1 98 ? -32.850 -10.276 45.436 1.00 52.66 98 ALA A N 1
ATOM 710 C CA . ALA A 1 98 ? -32.492 -11.328 44.487 1.00 52.66 98 ALA A CA 1
ATOM 711 C C . ALA A 1 98 ? -32.038 -10.747 43.138 1.00 52.66 98 ALA A C 1
ATOM 713 O O . ALA A 1 98 ? -30.998 -11.146 42.625 1.00 52.66 98 ALA A O 1
ATOM 714 N N . LEU A 1 99 ? -32.743 -9.736 42.617 1.00 54.62 99 LEU A N 1
ATOM 715 C CA . LEU A 1 99 ? -32.354 -9.029 41.394 1.00 54.62 99 LEU A CA 1
ATOM 716 C C . LEU A 1 99 ? -31.028 -8.272 41.569 1.00 54.62 99 LEU A C 1
ATOM 718 O O . LEU A 1 99 ? -30.167 -8.322 40.698 1.00 54.62 99 LEU A O 1
ATOM 722 N N . ARG A 1 100 ? -30.836 -7.592 42.706 1.00 51.06 100 ARG A N 1
ATOM 723 C CA . ARG A 1 100 ? -29.582 -6.893 43.033 1.00 51.06 100 ARG A CA 1
ATOM 724 C C . ARG A 1 100 ? -28.412 -7.865 43.163 1.00 51.06 100 ARG A C 1
ATOM 726 O O . ARG A 1 100 ? -27.336 -7.563 42.660 1.00 51.06 100 ARG A O 1
ATOM 733 N N . ASN A 1 101 ? -28.632 -9.005 43.812 1.00 49.00 101 ASN A N 1
ATOM 734 C CA . ASN A 1 101 ? -27.625 -10.041 44.009 1.00 49.00 101 ASN A CA 1
ATOM 735 C C . ASN A 1 101 ? -27.288 -10.743 42.690 1.00 49.00 101 ASN A C 1
ATOM 737 O O . ASN A 1 101 ? -26.117 -11.004 42.434 1.00 49.00 101 ASN A O 1
ATOM 741 N N . GLY A 1 102 ? -28.287 -10.993 41.837 1.00 51.88 102 GLY A N 1
ATOM 742 C CA . GLY A 1 102 ? -28.102 -11.488 40.471 1.00 51.88 102 GLY A CA 1
ATOM 743 C C . GLY A 1 102 ? -27.328 -10.495 39.602 1.00 51.88 102 GLY A C 1
ATOM 744 O O . GLY A 1 102 ? -26.360 -10.863 38.948 1.00 51.88 102 GLY A O 1
ATOM 745 N N . ALA A 1 103 ? -27.669 -9.206 39.666 1.00 55.16 103 ALA A N 1
ATOM 746 C CA . ALA A 1 103 ? -26.937 -8.154 38.963 1.00 55.16 103 ALA A CA 1
ATOM 747 C C . ALA A 1 103 ? -25.493 -7.995 39.472 1.00 55.16 103 ALA A C 1
ATOM 749 O O . ALA A 1 103 ? -24.595 -7.733 38.674 1.00 55.16 103 ALA A O 1
ATOM 750 N N . SER A 1 104 ? -25.239 -8.168 40.776 1.00 51.91 104 SER A N 1
ATOM 751 C CA . SER A 1 104 ? -23.872 -8.151 41.311 1.00 51.91 104 SER A CA 1
ATOM 752 C C . SER A 1 104 ? -23.077 -9.394 40.916 1.00 51.91 104 SER A C 1
ATOM 754 O O . SER A 1 104 ? -21.923 -9.253 40.544 1.00 51.91 104 SER A O 1
ATOM 756 N N . THR A 1 105 ? -23.685 -10.586 40.908 1.00 49.59 105 THR A N 1
ATOM 757 C CA . THR A 1 105 ? -22.995 -11.812 40.454 1.00 49.59 105 THR A CA 1
ATOM 758 C C . THR A 1 105 ? -22.697 -11.789 38.957 1.00 49.59 105 THR A C 1
ATOM 760 O O . THR A 1 105 ? -21.618 -12.214 38.552 1.00 49.59 105 THR A O 1
ATOM 763 N N . LEU A 1 106 ? -23.595 -11.233 38.137 1.00 52.56 106 LEU A N 1
ATOM 764 C CA . LEU A 1 106 ? -23.321 -10.976 36.720 1.00 52.56 106 LEU A CA 1
ATOM 765 C C . LEU A 1 106 ? -22.170 -9.981 36.557 1.00 52.56 106 LEU A C 1
ATOM 767 O O . LEU A 1 106 ? -21.250 -10.236 35.792 1.00 52.56 106 LEU A O 1
ATOM 771 N N . ARG A 1 107 ? -22.159 -8.890 37.331 1.00 50.06 107 ARG A N 1
ATOM 772 C CA . ARG A 1 107 ? -21.066 -7.909 37.311 1.00 50.06 107 ARG A CA 1
ATOM 773 C C . ARG A 1 107 ? -19.717 -8.503 37.732 1.00 50.06 107 ARG A C 1
ATOM 775 O O . ARG A 1 107 ? -18.702 -8.103 37.179 1.00 50.06 107 ARG A O 1
ATOM 782 N N . ASP A 1 108 ? -19.715 -9.452 38.663 1.00 49.16 108 ASP A N 1
ATOM 783 C CA . ASP A 1 108 ? -18.503 -10.140 39.126 1.00 49.16 108 ASP A CA 1
ATOM 784 C C . ASP A 1 108 ? -18.024 -11.234 38.150 1.00 49.16 108 ASP A C 1
ATOM 786 O O . ASP A 1 108 ? -16.867 -11.648 38.209 1.00 49.16 108 ASP A O 1
ATOM 790 N N . SER A 1 109 ? -18.888 -11.689 37.235 1.00 52.19 109 SER A N 1
ATOM 791 C CA . SER A 1 109 ? -18.556 -12.680 36.195 1.00 52.19 109 SER A CA 1
ATOM 792 C C . SER A 1 109 ? -17.978 -12.048 34.923 1.00 52.19 109 SER A C 1
ATOM 794 O O . SER A 1 109 ? -17.416 -12.747 34.083 1.00 52.19 109 SER A O 1
ATOM 796 N N . VAL A 1 110 ? -18.107 -10.727 34.792 1.00 53.88 110 VAL A N 1
ATOM 797 C CA . VAL A 1 110 ? -17.624 -9.933 33.663 1.00 53.88 110 VAL A CA 1
ATOM 798 C C . VAL A 1 110 ? -16.175 -9.544 33.940 1.00 53.88 110 VAL A C 1
ATOM 800 O O . VAL A 1 110 ? -15.891 -8.626 34.711 1.00 53.88 110 VAL A O 1
ATOM 803 N N . THR A 1 111 ? -15.238 -10.260 33.321 1.00 59.22 111 THR A N 1
ATOM 804 C CA . THR A 1 111 ? -13.812 -9.928 33.425 1.00 59.22 111 THR A CA 1
ATOM 805 C C . THR A 1 111 ? -13.417 -8.987 32.283 1.00 59.22 111 THR A C 1
ATOM 807 O O . THR A 1 111 ? -13.760 -9.258 31.130 1.00 59.22 111 THR A O 1
ATOM 810 N N . PRO A 1 112 ? -12.735 -7.858 32.561 1.00 65.94 112 PRO A N 1
ATOM 811 C CA . PRO A 1 112 ? -12.211 -6.995 31.509 1.00 65.94 112 PRO A CA 1
ATOM 812 C C . PRO A 1 112 ? -11.301 -7.779 30.563 1.00 65.94 112 PRO A C 1
ATOM 814 O O . PRO A 1 112 ? -10.531 -8.630 31.009 1.00 65.94 112 PRO A O 1
ATOM 817 N N . LEU A 1 113 ? -11.386 -7.480 29.269 1.00 74.50 113 LEU A N 1
ATOM 818 C CA . LEU A 1 113 ? -10.529 -8.079 28.255 1.00 74.50 113 LEU A CA 1
ATOM 819 C C . LEU A 1 113 ? -9.062 -7.714 28.545 1.00 74.50 113 LEU A C 1
ATOM 821 O O . LEU A 1 113 ? -8.691 -6.539 28.488 1.00 74.50 113 LEU A O 1
ATOM 825 N N . ASP A 1 114 ? -8.243 -8.713 28.865 1.00 77.50 114 ASP A N 1
ATOM 826 C CA . ASP A 1 114 ? -6.807 -8.536 29.090 1.00 77.50 114 ASP A CA 1
ATOM 827 C C . ASP A 1 114 ? -6.051 -8.656 27.758 1.00 77.50 114 ASP A C 1
ATOM 829 O O . ASP A 1 114 ? -6.304 -9.572 26.971 1.00 77.50 114 ASP A O 1
ATOM 833 N N . ALA A 1 115 ? -5.153 -7.711 27.482 1.00 87.19 115 ALA A N 1
ATOM 834 C CA . ALA A 1 115 ? -4.351 -7.668 26.261 1.00 87.19 115 ALA A CA 1
ATOM 835 C C . ALA A 1 115 ? -2.945 -7.147 26.567 1.00 87.19 115 ALA A C 1
ATOM 837 O O . ALA A 1 115 ? -2.772 -6.250 27.393 1.00 87.19 115 ALA A O 1
ATOM 838 N N . ASP A 1 116 ? -1.939 -7.649 25.845 1.00 92.44 116 ASP A N 1
ATOM 839 C CA . ASP A 1 116 ? -0.533 -7.272 26.057 1.00 92.44 116 ASP A CA 1
ATOM 840 C C . ASP A 1 116 ? -0.290 -5.773 25.819 1.00 92.44 116 ASP A C 1
ATOM 842 O O . ASP A 1 116 ? 0.636 -5.172 26.366 1.00 92.44 116 ASP A O 1
ATOM 846 N N . THR A 1 117 ? -1.095 -5.149 24.960 1.00 94.31 117 THR A N 1
ATOM 847 C CA . THR A 1 117 ? -1.072 -3.709 24.704 1.00 94.31 117 THR A CA 1
ATOM 848 C C . THR A 1 117 ? -2.482 -3.170 24.588 1.00 94.31 117 THR A C 1
ATOM 850 O O . THR A 1 117 ? -3.311 -3.728 23.877 1.00 94.31 117 THR A O 1
ATOM 853 N N . VAL A 1 118 ? -2.737 -2.047 25.258 1.00 93.88 118 VAL A N 1
ATOM 854 C CA . VAL A 1 118 ? -4.019 -1.345 25.210 1.00 93.88 118 VAL A CA 1
ATOM 855 C C . VAL A 1 118 ? -3.792 0.064 24.674 1.00 93.88 118 VAL A C 1
ATOM 857 O O . VAL A 1 118 ? -2.978 0.814 25.211 1.00 93.88 118 VAL A O 1
ATOM 860 N N . LEU A 1 119 ? -4.524 0.413 23.621 1.00 94.81 119 LEU A N 1
ATOM 861 C CA . LEU A 1 119 ? -4.519 1.712 22.961 1.00 94.81 119 LEU A CA 1
ATOM 862 C C . LEU A 1 119 ? -5.895 2.362 23.141 1.00 94.81 119 LEU A C 1
ATOM 864 O O . LEU A 1 119 ? -6.920 1.769 22.805 1.00 94.81 119 LEU A O 1
ATOM 868 N N . ASP A 1 120 ? -5.922 3.581 23.674 1.00 94.94 120 ASP A N 1
ATOM 869 C CA . ASP A 1 120 ? -7.128 4.411 23.703 1.00 94.94 1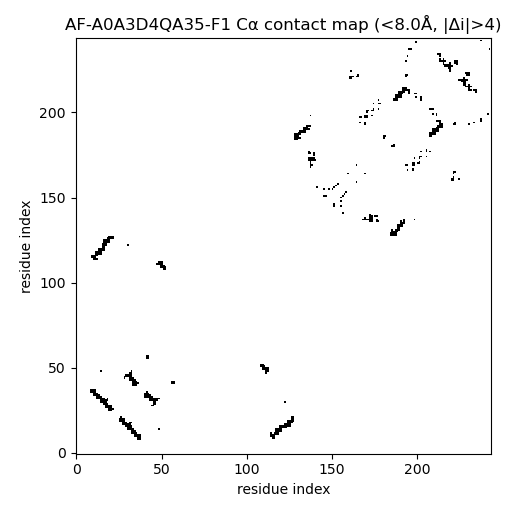20 ASP A CA 1
ATOM 870 C C . ASP A 1 120 ? -7.181 5.235 22.413 1.00 94.94 120 ASP A C 1
ATOM 872 O O . ASP A 1 120 ? -6.226 5.939 22.089 1.00 94.94 120 ASP A O 1
ATOM 876 N N . GLY A 1 121 ? -8.262 5.104 21.649 1.00 94.31 121 GLY A N 1
ATOM 877 C CA . GLY A 1 121 ? -8.462 5.844 20.407 1.00 94.31 121 GLY A CA 1
ATOM 878 C C . GLY A 1 121 ? -9.110 7.214 20.589 1.00 94.31 121 GLY A C 1
ATOM 879 O O . GLY A 1 121 ? -9.381 7.874 19.590 1.00 94.31 121 GLY A O 1
ATOM 880 N N . GLU A 1 122 ? -9.371 7.643 21.829 1.00 96.00 122 GLU A N 1
ATOM 881 C CA . GLU A 1 122 ? -9.820 8.994 22.195 1.00 96.00 122 GLU A CA 1
ATOM 882 C C . GLU A 1 122 ? -11.111 9.451 21.483 1.00 96.00 122 GLU A C 1
ATOM 884 O O . GLU A 1 122 ? -11.313 10.630 21.192 1.00 96.00 122 GLU A O 1
ATOM 889 N N . GLY A 1 123 ? -12.015 8.511 21.194 1.00 95.06 123 GLY A N 1
ATOM 890 C CA . GLY A 1 123 ? -13.250 8.756 20.446 1.00 95.06 123 GLY A CA 1
ATOM 891 C C . GLY A 1 123 ? -13.050 8.884 18.931 1.00 95.06 123 GLY A C 1
ATOM 892 O O . GLY A 1 123 ? -13.977 9.283 18.225 1.00 95.06 123 GLY A O 1
ATOM 893 N N . GLY A 1 124 ? -11.857 8.558 18.428 1.00 96.62 124 GLY A N 1
ATOM 894 C CA . GLY A 1 124 ? -11.504 8.580 17.015 1.00 96.62 124 GLY A CA 1
ATOM 895 C C . GLY A 1 124 ? -12.272 7.561 16.175 1.00 96.62 124 GLY A C 1
ATOM 896 O O . GLY A 1 124 ? -12.972 6.684 16.683 1.00 96.62 124 GLY A O 1
ATOM 897 N N . ILE A 1 125 ? -12.134 7.683 14.857 1.00 96.50 125 ILE A N 1
ATOM 898 C CA . ILE A 1 125 ? -12.780 6.799 13.887 1.00 96.50 125 ILE A CA 1
ATOM 899 C C . ILE A 1 125 ? -11.775 5.756 13.404 1.00 96.50 125 ILE A C 1
ATOM 901 O O . ILE A 1 125 ? -10.676 6.107 12.977 1.00 96.50 125 ILE A O 1
ATOM 905 N N . VAL A 1 126 ? -12.179 4.487 13.422 1.00 96.25 126 VAL A N 1
ATOM 906 C CA . VAL A 1 126 ? -11.430 3.375 12.835 1.00 96.25 126 VAL A CA 1
ATOM 907 C C . VAL A 1 126 ? -12.192 2.834 11.631 1.00 96.25 126 VAL A C 1
ATOM 909 O O . VAL A 1 126 ? -13.385 2.546 11.703 1.00 96.25 126 VAL A O 1
ATOM 912 N N . LEU A 1 127 ? -11.469 2.698 10.525 1.00 96.19 127 LEU A N 1
ATOM 913 C CA . LEU A 1 127 ? -11.925 2.182 9.239 1.00 96.19 127 LEU A CA 1
ATOM 914 C C . LEU A 1 127 ? -10.897 1.160 8.734 1.00 96.19 127 LEU A C 1
ATOM 916 O O . LEU A 1 127 ? -9.716 1.266 9.092 1.00 96.19 127 LEU A O 1
ATOM 920 N N . PRO A 1 128 ? -11.288 0.215 7.862 1.00 96.19 128 PRO A N 1
ATOM 921 C CA . PRO A 1 128 ? -10.327 -0.522 7.058 1.00 96.19 128 PRO A CA 1
ATOM 922 C C . PRO A 1 128 ? -9.424 0.443 6.287 1.00 96.19 128 PRO A C 1
ATOM 924 O O . PRO A 1 128 ? -9.875 1.473 5.784 1.00 96.19 128 PRO A O 1
ATOM 927 N N . GLY A 1 129 ? -8.137 0.110 6.189 1.00 97.19 129 GLY A N 1
ATOM 928 C CA . GLY A 1 129 ? -7.202 0.920 5.416 1.00 97.19 129 GLY A CA 1
ATOM 929 C C . GLY A 1 129 ? -7.590 0.956 3.938 1.00 97.19 129 GLY A C 1
ATOM 930 O O . GLY A 1 129 ? -8.041 -0.048 3.384 1.00 97.19 129 GLY A O 1
ATOM 931 N N . PHE A 1 130 ? -7.378 2.095 3.281 1.00 98.06 130 PHE A N 1
ATOM 932 C CA . PHE A 1 130 ? -7.762 2.261 1.883 1.00 98.06 130 PHE A CA 1
ATOM 933 C C . PHE A 1 130 ? -6.951 1.349 0.957 1.00 98.06 130 PHE A C 1
ATOM 935 O O . PHE A 1 130 ? -5.784 1.027 1.225 1.00 98.06 130 PHE A O 1
ATOM 942 N N . VAL A 1 131 ? -7.592 0.956 -0.147 1.00 98.31 131 VAL A N 1
ATOM 943 C CA . VAL A 1 131 ? -7.003 0.147 -1.216 1.00 98.31 131 VAL A CA 1
ATOM 944 C C . VAL A 1 131 ? -6.900 1.003 -2.473 1.00 98.31 131 VAL A C 1
ATOM 946 O O . VAL A 1 131 ? -7.915 1.350 -3.075 1.00 98.31 131 VAL A O 1
ATOM 949 N N . ASN A 1 132 ? -5.677 1.339 -2.878 1.00 98.19 132 ASN A N 1
ATOM 950 C CA . ASN A 1 132 ? -5.428 2.011 -4.146 1.00 98.19 132 ASN A CA 1
ATOM 951 C C . ASN A 1 132 ? -5.333 0.971 -5.271 1.00 98.19 132 ASN A C 1
ATOM 953 O O . ASN A 1 132 ? -4.338 0.267 -5.402 1.00 98.19 132 ASN A O 1
ATOM 957 N N . THR A 1 133 ? -6.376 0.853 -6.082 1.00 98.00 133 THR A N 1
ATOM 958 C CA . THR A 1 133 ? -6.493 -0.228 -7.070 1.00 98.00 133 THR A CA 1
ATOM 959 C C . THR A 1 133 ? -5.663 -0.025 -8.335 1.00 98.00 133 THR A C 1
ATOM 961 O O . THR A 1 133 ? -5.653 -0.919 -9.181 1.00 98.00 133 THR A O 1
ATOM 964 N N . HIS A 1 134 ? -4.992 1.118 -8.494 1.00 97.94 134 HIS A N 1
ATOM 965 C CA . HIS A 1 134 ? -4.144 1.380 -9.651 1.00 97.94 134 HIS A CA 1
ATOM 966 C C . HIS A 1 134 ? -3.191 2.551 -9.403 1.00 97.94 134 HIS A C 1
ATOM 968 O O . HIS A 1 134 ? -3.625 3.689 -9.198 1.00 97.94 134 HIS A O 1
ATOM 974 N N . CYS A 1 135 ? -1.891 2.303 -9.513 1.00 97.19 135 CYS A N 1
ATOM 975 C CA . CYS A 1 135 ? -0.895 3.358 -9.574 1.00 97.19 135 CYS A CA 1
ATOM 976 C C . CYS A 1 135 ? 0.355 2.964 -10.371 1.00 97.19 135 CYS A C 1
ATOM 978 O O . CYS A 1 135 ? 0.488 1.850 -10.874 1.00 97.19 135 CYS A O 1
ATOM 980 N N . HIS A 1 136 ? 1.244 3.951 -10.472 1.00 97.25 136 HIS A N 1
ATOM 981 C CA . HIS A 1 136 ? 2.632 3.814 -10.889 1.00 97.25 136 HIS A CA 1
ATOM 982 C C . HIS A 1 136 ? 3.485 4.501 -9.811 1.00 97.25 136 HIS A C 1
ATOM 984 O O . HIS A 1 136 ? 3.843 5.679 -9.926 1.00 97.25 136 HIS A O 1
ATOM 990 N N . VAL A 1 137 ? 3.695 3.822 -8.685 1.00 97.81 137 VAL A N 1
ATOM 991 C CA . VAL A 1 137 ? 4.157 4.413 -7.420 1.00 97.81 137 VAL A CA 1
ATOM 992 C C . VAL A 1 137 ? 5.533 5.055 -7.563 1.00 97.81 137 VAL A C 1
ATOM 994 O O . VAL A 1 137 ? 5.807 6.080 -6.944 1.00 97.81 137 VAL A O 1
ATOM 997 N N . SER A 1 138 ? 6.371 4.528 -8.453 1.00 97.69 138 SER A N 1
ATOM 998 C CA . SER A 1 138 ? 7.714 5.046 -8.708 1.00 97.69 138 SER A CA 1
ATOM 999 C C . SER A 1 138 ? 7.763 6.261 -9.639 1.00 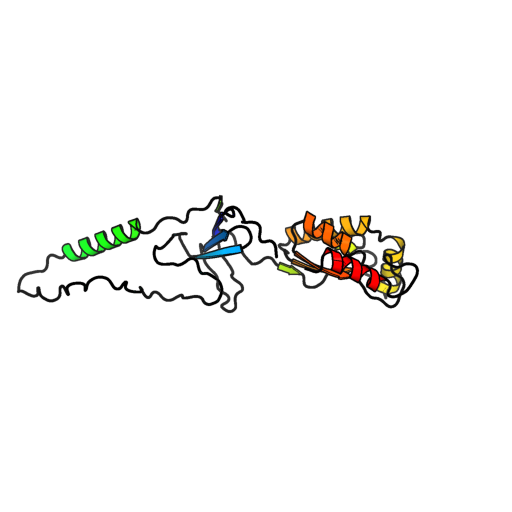97.69 138 SER A C 1
ATOM 1001 O O . SER A 1 138 ? 8.827 6.856 -9.796 1.00 97.69 138 SER A O 1
ATOM 1003 N N . MET A 1 139 ? 6.633 6.708 -10.201 1.00 96.50 139 MET A N 1
ATOM 1004 C CA . MET A 1 139 ? 6.572 7.906 -11.055 1.00 96.50 139 MET A CA 1
ATOM 1005 C C . MET A 1 139 ? 6.670 9.233 -10.290 1.00 96.50 139 MET A C 1
ATOM 1007 O O . MET A 1 139 ? 6.599 10.298 -10.905 1.00 96.50 139 MET A O 1
ATOM 1011 N N . VAL A 1 140 ? 6.847 9.213 -8.963 1.00 95.25 140 VAL A N 1
ATOM 1012 C CA . VAL A 1 140 ? 6.973 10.420 -8.123 1.00 95.25 140 VAL A CA 1
ATOM 1013 C C . VAL A 1 140 ? 7.930 11.476 -8.704 1.00 95.25 140 VAL A C 1
ATOM 1015 O O . VAL A 1 140 ? 7.535 12.645 -8.708 1.00 95.25 140 VAL A O 1
ATOM 1018 N N . PRO A 1 141 ? 9.128 11.143 -9.236 1.00 94.12 141 PRO A N 1
ATOM 1019 C CA . PRO A 1 141 ? 10.037 12.145 -9.802 1.00 94.12 141 PRO A CA 1
ATOM 1020 C C . PRO A 1 141 ? 9.447 12.934 -10.978 1.00 94.12 141 PRO A C 1
ATOM 1022 O O . PRO A 1 141 ? 9.893 14.041 -11.259 1.00 94.12 141 PRO A O 1
ATOM 1025 N N . PHE A 1 142 ? 8.438 12.381 -11.655 1.00 93.69 142 PHE A N 1
ATOM 1026 C CA . PHE A 1 142 ? 7.776 12.980 -12.816 1.00 93.69 142 PHE A CA 1
ATOM 1027 C C . PHE A 1 142 ? 6.475 13.706 -12.462 1.00 93.69 142 PHE A C 1
ATOM 1029 O O . PHE A 1 142 ? 5.731 14.133 -13.355 1.00 93.69 142 PHE A O 1
ATOM 1036 N N . ARG A 1 143 ? 6.171 13.839 -11.165 1.00 93.31 143 ARG A N 1
ATOM 1037 C CA . ARG A 1 143 ? 4.952 14.484 -10.678 1.00 93.31 143 ARG A CA 1
ATOM 1038 C C . ARG A 1 143 ? 4.834 15.899 -11.234 1.00 93.31 143 ARG A C 1
ATOM 1040 O O . ARG A 1 143 ? 5.755 16.704 -11.125 1.00 93.31 143 ARG A O 1
ATOM 1047 N N . SER A 1 144 ? 3.682 16.177 -11.838 1.00 91.44 144 SER A N 1
ATOM 1048 C CA . SER A 1 144 ? 3.331 17.463 -12.451 1.00 91.44 144 SER A CA 1
ATOM 1049 C C . SER A 1 144 ? 4.224 17.924 -13.611 1.00 91.44 144 SER A C 1
ATOM 1051 O O . SER A 1 144 ? 4.111 19.055 -14.088 1.00 91.44 144 SER A O 1
ATOM 1053 N N . MET A 1 145 ? 5.128 17.073 -14.108 1.00 91.38 145 MET A N 1
ATOM 1054 C CA . MET A 1 145 ? 5.964 17.427 -15.251 1.00 91.38 145 MET A CA 1
ATOM 1055 C C . MET A 1 145 ? 5.172 17.288 -16.551 1.00 91.38 145 MET A C 1
ATOM 1057 O O . MET A 1 145 ? 4.725 16.197 -16.905 1.00 91.38 145 MET A O 1
ATOM 1061 N N . GLY A 1 146 ? 5.027 18.387 -17.290 1.00 86.81 146 GLY A N 1
ATOM 1062 C CA . GLY A 1 146 ? 4.414 18.382 -18.619 1.00 86.81 146 GLY A CA 1
ATOM 1063 C C . GLY A 1 146 ? 2.902 18.136 -18.633 1.00 86.81 146 GLY A C 1
ATOM 1064 O O . GLY A 1 146 ? 2.415 17.630 -19.639 1.00 86.81 146 GLY A O 1
ATOM 1065 N N . ASP A 1 147 ? 2.175 18.468 -17.558 1.00 89.94 147 ASP A N 1
ATOM 1066 C CA . ASP A 1 147 ? 0.719 18.252 -17.430 1.00 89.94 147 ASP A CA 1
ATOM 1067 C C . ASP A 1 147 ? -0.084 18.832 -18.608 1.00 89.94 147 ASP A C 1
ATOM 1069 O O . ASP A 1 147 ? -0.974 18.168 -19.137 1.00 89.94 147 ASP A O 1
ATOM 1073 N N . ASP A 1 148 ? 0.303 20.012 -19.102 1.00 91.00 148 ASP A N 1
ATOM 1074 C CA . ASP A 1 148 ? -0.368 20.691 -20.220 1.00 91.00 148 ASP A CA 1
ATOM 1075 C C . ASP A 1 148 ? 0.199 20.319 -21.608 1.00 91.00 148 ASP A C 1
ATOM 1077 O O . ASP A 1 148 ? -0.086 20.979 -22.611 1.00 91.00 148 ASP A O 1
ATOM 1081 N N . CYS A 1 149 ? 1.036 19.279 -21.704 1.00 91.19 149 CYS A N 1
ATOM 1082 C CA . CYS A 1 149 ? 1.630 18.850 -22.970 1.00 91.19 149 CYS A CA 1
ATOM 1083 C C . CYS A 1 149 ? 0.653 17.969 -23.776 1.00 91.19 149 CYS A C 1
ATOM 1085 O O . CYS A 1 149 ? 0.273 16.889 -23.314 1.00 91.19 149 CYS A O 1
ATOM 1087 N N . PRO A 1 150 ? 0.283 18.343 -25.019 1.00 92.00 150 PRO A N 1
ATOM 1088 C CA 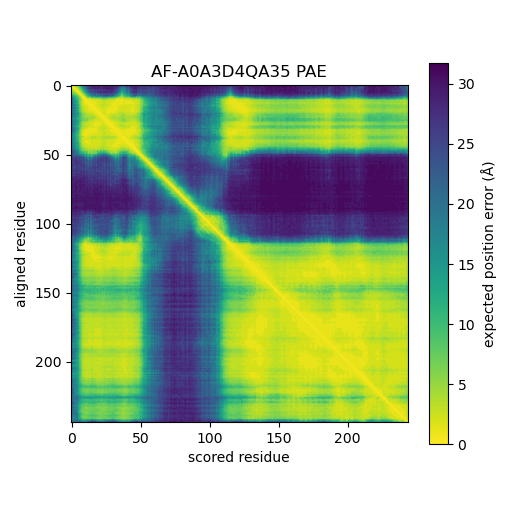. PRO A 1 150 ? -0.486 17.457 -25.887 1.00 92.00 150 PRO A CA 1
ATOM 1089 C C . PRO A 1 150 ? 0.291 16.166 -26.156 1.00 92.00 150 PRO A C 1
ATOM 1091 O O . PRO A 1 150 ? 1.446 16.243 -26.574 1.00 92.00 150 PRO A O 1
ATOM 1094 N N . ASP A 1 151 ? -0.352 15.007 -25.970 1.00 91.00 151 ASP A N 1
ATOM 1095 C CA . ASP A 1 151 ? 0.273 13.672 -26.055 1.00 91.00 151 ASP A CA 1
ATOM 1096 C C . ASP A 1 151 ? 1.457 13.502 -25.080 1.00 91.00 151 ASP A C 1
ATOM 1098 O O . ASP A 1 151 ? 2.504 12.944 -25.420 1.00 91.00 151 ASP A O 1
ATOM 1102 N N . ARG A 1 152 ? 1.270 13.994 -23.843 1.00 92.06 152 ARG A N 1
ATOM 1103 C CA . ARG A 1 152 ? 2.224 13.914 -22.722 1.00 92.06 152 ARG A CA 1
ATOM 1104 C C . ARG A 1 152 ? 2.885 12.542 -22.592 1.00 92.06 152 ARG A C 1
ATOM 1106 O O . ARG A 1 152 ? 4.087 12.468 -22.366 1.00 92.06 152 ARG A O 1
ATOM 1113 N N . LEU A 1 153 ? 2.132 11.459 -22.778 1.00 89.62 153 LEU A N 1
ATOM 1114 C CA . LEU A 1 153 ? 2.661 10.103 -22.642 1.00 89.62 153 LEU A CA 1
ATOM 1115 C C . LEU A 1 153 ? 3.812 9.825 -23.623 1.00 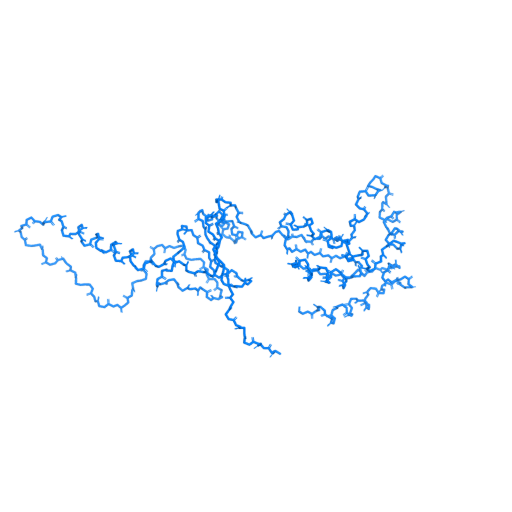89.62 153 LEU A C 1
ATOM 1117 O O . LEU A 1 153 ? 4.927 9.542 -23.201 1.00 89.62 153 LEU A O 1
ATOM 1121 N N . ARG A 1 154 ? 3.572 9.948 -24.934 1.00 90.25 154 ARG A N 1
ATOM 1122 C CA . ARG A 1 154 ? 4.576 9.575 -25.947 1.00 90.25 154 ARG A CA 1
ATOM 1123 C C . ARG A 1 154 ? 5.649 10.632 -26.140 1.00 90.25 154 ARG A C 1
ATOM 1125 O O . ARG A 1 154 ? 6.780 10.302 -26.475 1.00 90.25 154 ARG A O 1
ATOM 1132 N N . ARG A 1 155 ? 5.288 11.907 -25.985 1.00 88.50 155 ARG A N 1
ATOM 1133 C CA . ARG A 1 155 ? 6.198 13.027 -26.257 1.00 88.50 155 ARG A CA 1
ATOM 1134 C C . ARG A 1 155 ? 7.077 13.387 -25.074 1.00 88.50 155 ARG A C 1
ATOM 1136 O O . ARG A 1 155 ? 8.092 14.044 -25.283 1.00 88.50 155 ARG A O 1
ATOM 1143 N N . PHE A 1 156 ? 6.667 13.018 -23.864 1.00 90.00 156 PHE A N 1
ATOM 1144 C CA . PHE A 1 156 ? 7.333 13.449 -22.644 1.00 90.00 156 PHE A CA 1
ATOM 1145 C C . PHE A 1 156 ? 7.662 12.278 -21.719 1.00 90.00 156 PHE A C 1
ATOM 1147 O O . PHE A 1 156 ? 8.836 12.070 -21.437 1.00 90.00 156 PHE A O 1
ATOM 1154 N N . LEU A 1 157 ? 6.670 11.487 -21.298 1.00 92.75 157 LEU A N 1
ATOM 1155 C CA . LEU A 1 157 ? 6.891 10.427 -20.308 1.00 92.75 157 LEU A CA 1
ATOM 1156 C C . LEU A 1 157 ? 7.740 9.274 -20.840 1.00 92.75 157 LEU A C 1
ATOM 1158 O O . LEU A 1 157 ? 8.766 9.004 -20.242 1.00 92.75 157 LEU A O 1
ATOM 1162 N N . PHE A 1 158 ? 7.396 8.643 -21.968 1.00 92.19 158 PHE A N 1
ATOM 1163 C CA . PHE A 1 158 ? 8.184 7.508 -22.475 1.00 92.19 158 PHE A CA 1
ATOM 1164 C C . PHE A 1 158 ? 9.665 7.846 -22.718 1.00 92.19 158 PHE A C 1
ATOM 1166 O O . PHE A 1 158 ? 10.516 7.063 -22.296 1.00 92.19 158 PHE A O 1
ATOM 1173 N N . PRO A 1 159 ? 10.021 8.990 -23.344 1.00 92.19 159 PRO A N 1
ATOM 1174 C CA . PRO A 1 159 ? 11.423 9.391 -23.443 1.00 92.19 159 PRO A CA 1
ATOM 1175 C C . PRO A 1 159 ? 12.091 9.574 -22.076 1.00 92.19 159 PRO A C 1
ATOM 1177 O O . PRO A 1 159 ? 13.218 9.129 -21.885 1.00 92.19 159 PRO A O 1
ATOM 1180 N N . LEU A 1 160 ? 11.392 10.199 -21.124 1.00 93.06 160 LEU A N 1
ATOM 1181 C CA . LEU A 1 160 ? 11.925 10.495 -19.797 1.00 93.06 160 LEU A CA 1
ATOM 1182 C C . LEU A 1 160 ? 12.085 9.235 -18.936 1.00 93.06 160 LEU A C 1
ATOM 1184 O O . LEU A 1 160 ? 13.086 9.088 -18.246 1.00 93.06 160 LEU A O 1
ATOM 1188 N N . GLU A 1 161 ? 11.125 8.315 -18.999 1.00 94.38 161 GLU A N 1
ATOM 1189 C CA . GLU A 1 161 ? 11.191 6.994 -18.375 1.00 94.38 161 GLU A CA 1
ATOM 1190 C C . GLU A 1 161 ? 12.398 6.222 -18.898 1.00 94.38 161 GLU A C 1
ATOM 1192 O O . GLU A 1 161 ? 13.211 5.753 -18.109 1.00 94.38 161 GLU A O 1
ATOM 1197 N N . LEU A 1 162 ? 12.558 6.157 -20.222 1.00 92.12 162 LEU A N 1
ATOM 1198 C CA . LEU A 1 162 ? 13.663 5.445 -20.854 1.00 92.12 162 LEU A CA 1
ATOM 1199 C C . LEU A 1 162 ? 15.035 6.036 -20.490 1.00 92.12 162 LEU A C 1
ATOM 1201 O O . LEU A 1 162 ? 15.998 5.290 -20.342 1.00 92.12 162 LEU A O 1
ATOM 1205 N N . GLU A 1 163 ? 15.133 7.362 -20.371 1.00 91.94 163 GLU A N 1
ATOM 1206 C CA . GLU A 1 163 ? 16.395 8.051 -20.083 1.00 91.94 163 GLU A CA 1
ATOM 1207 C C . GLU A 1 163 ? 16.749 8.062 -18.589 1.00 91.94 163 GLU A C 1
ATOM 1209 O O . GLU A 1 163 ? 17.921 7.929 -18.235 1.00 91.94 163 GLU A O 1
ATOM 1214 N N . ALA A 1 164 ? 15.759 8.245 -17.712 1.00 93.69 164 ALA A N 1
ATOM 1215 C CA . ALA A 1 164 ? 15.997 8.568 -16.308 1.00 93.69 164 ALA A CA 1
ATOM 1216 C C . ALA A 1 164 ? 15.646 7.444 -15.328 1.00 93.69 164 ALA A C 1
ATOM 1218 O O . ALA A 1 164 ? 16.206 7.431 -14.229 1.00 93.69 164 ALA A O 1
ATOM 1219 N N . MET A 1 165 ? 14.725 6.528 -15.658 1.00 96.12 165 MET A N 1
ATOM 1220 C CA . MET A 1 165 ? 14.351 5.477 -14.709 1.00 96.12 165 MET A CA 1
ATOM 1221 C C . MET A 1 165 ? 15.452 4.431 -14.582 1.00 96.12 165 MET A C 1
ATOM 1223 O O . MET A 1 165 ? 15.849 3.779 -15.543 1.00 96.12 165 MET A O 1
ATOM 1227 N N . THR A 1 166 ? 15.903 4.250 -13.347 1.00 97.25 166 THR A N 1
ATOM 1228 C CA . THR A 1 166 ? 16.868 3.231 -12.941 1.00 97.25 166 THR A CA 1
ATOM 1229 C C . THR A 1 166 ? 16.275 2.402 -11.799 1.00 97.25 166 THR A C 1
ATOM 1231 O O . THR A 1 166 ? 15.399 2.904 -11.088 1.00 97.25 166 THR A O 1
ATOM 1234 N N . PRO A 1 167 ? 16.777 1.180 -11.542 1.00 96.94 167 PRO A N 1
ATOM 1235 C CA . PRO A 1 167 ? 16.324 0.369 -10.406 1.00 96.94 167 PRO A CA 1
ATOM 1236 C C . PRO A 1 167 ? 16.419 1.095 -9.052 1.00 96.94 167 PRO A C 1
ATOM 1238 O O . PRO A 1 167 ? 15.565 0.938 -8.179 1.00 96.94 167 PRO A O 1
ATOM 1241 N N . GLU A 1 168 ? 17.459 1.916 -8.870 1.00 98.00 168 GLU A N 1
ATOM 1242 C CA . GLU A 1 168 ? 17.646 2.719 -7.658 1.00 98.00 168 GLU A CA 1
ATOM 1243 C C . GLU A 1 168 ? 16.584 3.819 -7.543 1.00 98.00 168 GLU A C 1
ATOM 1245 O O . GLU A 1 168 ? 15.988 4.001 -6.480 1.00 98.00 168 GLU A O 1
ATOM 1250 N N . LEU A 1 169 ? 16.315 4.533 -8.640 1.00 98.06 169 LEU A N 1
ATOM 1251 C CA . LEU A 1 169 ? 15.311 5.590 -8.646 1.00 98.06 169 LEU A CA 1
ATOM 1252 C C . LEU A 1 169 ? 13.897 5.028 -8.456 1.00 98.06 169 LEU A C 1
ATOM 1254 O O . LEU A 1 169 ? 13.098 5.644 -7.754 1.00 98.06 169 LEU A O 1
ATOM 1258 N N . VAL A 1 170 ? 13.612 3.843 -9.005 1.00 98.31 170 VAL A N 1
ATOM 1259 C CA . VAL A 1 170 ? 12.345 3.136 -8.785 1.00 98.31 170 VAL A CA 1
ATOM 1260 C C . VAL A 1 170 ? 12.148 2.790 -7.314 1.00 98.31 170 VAL A C 1
ATOM 1262 O O . VAL A 1 170 ? 11.085 3.100 -6.780 1.00 98.31 170 VAL A O 1
ATOM 1265 N N . TYR A 1 171 ? 13.159 2.233 -6.639 1.00 98.56 171 TYR A N 1
ATOM 1266 C CA . TYR A 1 171 ? 13.084 1.902 -5.210 1.00 98.56 171 TYR A CA 1
ATOM 1267 C C . TYR A 1 171 ? 12.794 3.136 -4.340 1.00 98.56 171 TYR A C 1
ATOM 1269 O O . TYR A 1 171 ? 11.872 3.135 -3.522 1.00 98.56 171 TYR A O 1
ATOM 1277 N N . TRP A 1 172 ? 13.552 4.221 -4.529 1.00 98.50 172 TRP A N 1
ATOM 1278 C CA . TRP A 1 172 ? 13.357 5.440 -3.739 1.00 98.50 172 TRP A CA 1
ATOM 1279 C C . TRP A 1 172 ? 12.055 6.167 -4.085 1.00 98.50 172 TRP A C 1
ATOM 1281 O O . TRP A 1 172 ? 11.394 6.692 -3.188 1.00 98.50 172 TRP A O 1
ATOM 1291 N N . GLY A 1 173 ? 11.663 6.169 -5.363 1.00 98.25 173 GLY A N 1
ATOM 1292 C CA . GLY A 1 173 ? 10.374 6.689 -5.814 1.00 98.25 173 GLY A CA 1
ATOM 1293 C C . GLY A 1 173 ? 9.208 5.928 -5.185 1.00 98.25 173 GLY A C 1
ATOM 1294 O O . GLY A 1 173 ? 8.289 6.557 -4.660 1.00 98.25 173 GLY A O 1
ATOM 1295 N N . ALA A 1 174 ? 9.295 4.595 -5.148 1.00 98.44 174 ALA A N 1
ATOM 1296 C CA . ALA A 1 174 ? 8.306 3.738 -4.507 1.00 98.44 174 ALA A CA 1
ATOM 1297 C C . ALA A 1 174 ? 8.190 4.037 -3.012 1.00 98.44 174 ALA A C 1
ATOM 1299 O O . ALA A 1 174 ? 7.095 4.327 -2.540 1.00 98.44 174 ALA A O 1
ATOM 1300 N N . LEU A 1 175 ? 9.306 4.066 -2.275 1.00 98.38 175 LEU A N 1
ATOM 1301 C CA . LEU A 1 175 ? 9.293 4.399 -0.846 1.00 98.38 175 LEU A CA 1
ATOM 1302 C C . LEU A 1 175 ? 8.690 5.778 -0.559 1.00 98.38 175 LEU A C 1
ATOM 1304 O O . LEU A 1 175 ? 7.973 5.941 0.429 1.00 98.38 175 LEU A O 1
ATOM 1308 N N . TYR A 1 176 ? 8.958 6.769 -1.413 1.00 98.50 176 TYR A N 1
ATOM 1309 C CA . TYR A 1 176 ? 8.341 8.085 -1.281 1.00 98.50 176 TYR A CA 1
ATOM 1310 C C . TYR A 1 176 ? 6.822 8.011 -1.485 1.00 98.50 176 TYR A C 1
ATOM 1312 O O . TYR A 1 176 ? 6.067 8.494 -0.642 1.00 98.50 176 TYR A O 1
ATOM 1320 N N . GLY A 1 177 ? 6.364 7.386 -2.575 1.00 98.19 177 GLY A N 1
ATOM 1321 C CA . GLY A 1 177 ? 4.934 7.233 -2.859 1.00 98.19 177 GLY A CA 1
ATOM 1322 C C . GLY A 1 177 ? 4.206 6.441 -1.769 1.00 98.19 177 GLY A C 1
ATOM 1323 O O . GLY A 1 177 ? 3.118 6.814 -1.340 1.00 98.19 177 GLY A O 1
ATOM 1324 N N . MET A 1 178 ? 4.847 5.402 -1.239 1.00 98.50 178 MET A N 1
ATOM 1325 C CA . MET A 1 178 ? 4.368 4.607 -0.110 1.00 98.50 178 MET A CA 1
ATOM 1326 C C . MET A 1 178 ? 4.234 5.424 1.180 1.00 98.50 178 MET A C 1
ATOM 1328 O O . MET A 1 178 ? 3.263 5.255 1.917 1.00 98.50 178 MET A O 1
ATOM 1332 N N . ALA A 1 179 ? 5.168 6.337 1.459 1.00 98.19 179 ALA A N 1
ATOM 1333 C CA . ALA A 1 179 ? 5.054 7.233 2.606 1.00 98.19 179 ALA A CA 1
ATOM 1334 C C . ALA A 1 179 ? 3.824 8.152 2.485 1.00 98.19 179 ALA A C 1
ATOM 1336 O O . ALA A 1 179 ? 3.093 8.333 3.460 1.00 98.19 179 ALA A O 1
ATOM 1337 N N . GLU A 1 180 ? 3.539 8.681 1.291 1.00 98.19 180 GLU A N 1
ATOM 1338 C CA . GLU A 1 180 ? 2.311 9.449 1.039 1.00 98.19 180 GLU A CA 1
ATOM 1339 C C . GLU A 1 180 ? 1.041 8.591 1.174 1.00 98.19 180 GLU A C 1
ATOM 1341 O O . GLU A 1 180 ? 0.031 9.041 1.725 1.00 98.19 180 GLU A O 1
ATOM 1346 N N . MET A 1 181 ? 1.085 7.338 0.712 1.00 98.19 181 MET A N 1
ATOM 1347 C CA . MET A 1 181 ? -0.009 6.378 0.879 1.00 98.19 181 MET A CA 1
ATOM 1348 C C . MET A 1 181 ? -0.319 6.134 2.359 1.00 98.19 181 MET A C 1
ATOM 1350 O O . MET A 1 181 ? -1.474 6.244 2.763 1.00 98.19 181 MET A O 1
ATOM 1354 N N . LEU A 1 182 ? 0.699 5.900 3.190 1.00 97.62 182 LEU A N 1
ATOM 1355 C CA . LEU A 1 182 ? 0.513 5.711 4.631 1.00 97.62 182 LEU A CA 1
ATOM 1356 C C . LEU A 1 182 ? -0.067 6.962 5.305 1.00 97.62 182 LEU A C 1
ATOM 1358 O O . LEU A 1 182 ? -0.980 6.846 6.121 1.00 97.62 182 LEU A O 1
ATOM 1362 N N . LEU A 1 183 ? 0.398 8.158 4.928 1.00 97.75 183 LEU A N 1
ATOM 1363 C CA . LEU A 1 183 ? -0.135 9.427 5.445 1.00 97.75 183 LEU A CA 1
ATOM 1364 C C . LEU A 1 183 ? -1.598 9.675 5.052 1.00 97.75 183 LEU A C 1
ATOM 1366 O O . LEU A 1 183 ? -2.315 10.362 5.775 1.00 97.75 183 LEU A O 1
ATOM 1370 N N . SER A 1 184 ? -2.046 9.117 3.927 1.00 96.81 184 SER A N 1
ATOM 1371 C CA . SER A 1 184 ? -3.439 9.195 3.468 1.00 96.81 184 SER A CA 1
ATOM 1372 C C . SER A 1 184 ? -4.307 8.013 3.921 1.00 96.81 184 SER A C 1
ATOM 1374 O O . SER A 1 184 ? -5.485 7.960 3.577 1.00 96.81 184 SER A O 1
ATOM 1376 N N . GLY A 1 185 ? -3.760 7.072 4.701 1.00 97.38 185 GLY A N 1
ATOM 1377 C CA . GLY A 1 185 ? -4.484 5.897 5.198 1.00 97.38 185 GLY A CA 1
ATOM 1378 C C . GLY A 1 185 ? -4.599 4.741 4.196 1.00 97.38 185 GLY A C 1
ATOM 1379 O O . GLY A 1 185 ? -5.350 3.795 4.435 1.00 97.38 185 GLY A O 1
ATOM 1380 N N . THR A 1 186 ? -3.868 4.787 3.080 1.00 98.44 186 THR A N 1
ATOM 1381 C CA . THR A 1 186 ? -3.761 3.667 2.137 1.00 98.44 186 THR A CA 1
ATOM 1382 C C . THR A 1 186 ? -2.838 2.601 2.713 1.00 98.44 186 THR A C 1
ATOM 1384 O O . THR A 1 186 ? -1.694 2.876 3.065 1.00 98.44 186 THR A O 1
ATOM 1387 N N . THR A 1 187 ? -3.338 1.368 2.799 1.00 97.88 187 THR A N 1
ATOM 1388 C CA . THR A 1 187 ? -2.592 0.221 3.356 1.00 97.88 187 THR A CA 1
ATOM 1389 C C . THR A 1 187 ? -2.344 -0.882 2.331 1.00 97.88 187 THR A C 1
ATOM 1391 O O . THR A 1 187 ? -1.643 -1.860 2.602 1.00 97.88 187 THR A O 1
ATOM 1394 N N . THR A 1 188 ? -2.959 -0.777 1.154 1.00 98.50 188 THR A N 1
ATOM 1395 C CA . THR A 1 188 ? -2.807 -1.732 0.056 1.00 98.50 188 THR A CA 1
ATO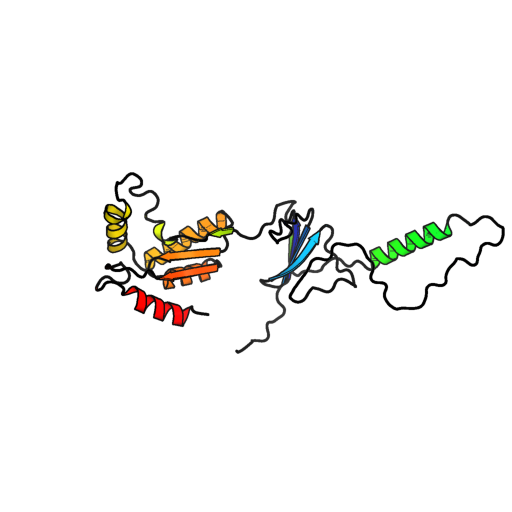M 1396 C C . THR A 1 188 ? -2.859 -0.998 -1.269 1.00 98.50 188 THR A C 1
ATOM 1398 O O . THR A 1 188 ? -3.664 -0.080 -1.423 1.00 98.50 188 THR A O 1
ATOM 1401 N N . PHE A 1 189 ? -2.024 -1.398 -2.220 1.00 98.56 189 PHE A N 1
ATOM 1402 C CA . PHE A 1 189 ? -2.026 -0.814 -3.554 1.00 98.56 189 PHE A CA 1
ATOM 1403 C C . PHE A 1 189 ? -1.757 -1.854 -4.643 1.00 98.56 189 PHE A C 1
ATOM 1405 O O . PHE A 1 189 ? -1.245 -2.937 -4.359 1.00 98.56 189 PHE A O 1
ATOM 1412 N N . LEU A 1 190 ? -2.129 -1.521 -5.877 1.00 98.38 190 LEU A N 1
ATOM 1413 C CA . LEU A 1 190 ? -1.762 -2.257 -7.080 1.00 98.38 190 LEU A CA 1
ATOM 1414 C C . LEU A 1 190 ? -0.865 -1.373 -7.939 1.00 98.38 190 LEU A C 1
ATOM 1416 O O . LEU A 1 190 ? -1.295 -0.299 -8.365 1.00 98.38 190 LEU A O 1
ATOM 1420 N N . ASP A 1 191 ? 0.348 -1.849 -8.197 1.00 98.25 191 ASP A N 1
ATOM 1421 C CA . ASP A 1 191 ? 1.317 -1.189 -9.062 1.00 98.25 191 ASP A CA 1
ATOM 1422 C C . ASP A 1 191 ? 1.496 -1.936 -10.371 1.00 98.25 191 ASP A C 1
ATOM 1424 O O . ASP A 1 191 ? 1.418 -3.168 -10.428 1.00 98.25 191 ASP A O 1
ATOM 1428 N N . MET A 1 192 ? 1.720 -1.163 -11.426 1.00 96.19 192 MET A N 1
ATOM 1429 C CA . MET A 1 192 ? 2.127 -1.707 -12.709 1.00 96.19 192 MET A CA 1
ATOM 1430 C C . MET A 1 192 ? 3.139 -0.798 -13.391 1.00 96.19 192 MET A C 1
ATOM 1432 O O . MET A 1 192 ? 2.782 0.189 -14.034 1.00 96.19 192 MET A O 1
ATOM 1436 N N . TYR A 1 193 ? 4.415 -1.098 -13.241 1.00 95.94 193 TYR A N 1
ATOM 1437 C CA . TYR A 1 193 ? 5.483 -0.252 -13.738 1.00 95.94 193 TYR A CA 1
ATOM 1438 C C . TYR A 1 193 ? 6.692 -1.088 -14.171 1.00 95.94 193 TYR A C 1
ATOM 1440 O O . TYR A 1 193 ? 6.515 -2.163 -14.752 1.00 95.94 193 TYR A O 1
ATOM 1448 N N . TYR A 1 194 ? 7.894 -0.539 -14.004 1.00 95.19 194 TYR A N 1
ATOM 1449 C CA . TYR A 1 194 ? 9.161 -1.163 -14.370 1.00 95.19 194 TYR A CA 1
ATOM 1450 C C . TYR A 1 194 ? 9.965 -1.496 -13.117 1.00 95.19 194 TYR A C 1
ATOM 1452 O O . TYR A 1 194 ? 9.957 -0.710 -12.163 1.00 95.19 194 TYR A O 1
ATOM 1460 N N . PHE A 1 195 ? 10.743 -2.578 -13.169 1.00 96.06 195 PHE A N 1
ATOM 1461 C CA . PHE A 1 195 ? 11.596 -3.026 -12.063 1.00 96.06 195 PHE A CA 1
ATOM 1462 C C . PHE A 1 195 ? 10.788 -3.340 -10.785 1.00 96.06 195 PHE A C 1
ATOM 1464 O O . PHE A 1 195 ? 11.097 -2.845 -9.697 1.00 96.06 195 PHE A O 1
ATOM 1471 N N . GLU A 1 196 ? 9.729 -4.146 -10.905 1.00 95.94 196 GLU A N 1
ATOM 1472 C CA . GLU A 1 196 ? 8.784 -4.423 -9.808 1.00 95.94 196 GLU A CA 1
ATOM 1473 C C . GLU A 1 196 ? 9.397 -5.176 -8.614 1.00 95.94 196 GLU A C 1
ATOM 1475 O O . GLU A 1 196 ? 8.901 -5.079 -7.494 1.00 95.94 196 GLU A O 1
ATOM 1480 N N . ASP A 1 197 ? 10.531 -5.853 -8.791 1.00 95.50 197 ASP A N 1
ATOM 1481 C CA . ASP A 1 197 ? 11.337 -6.399 -7.686 1.00 95.50 197 ASP A CA 1
ATOM 1482 C C . ASP A 1 197 ? 11.821 -5.294 -6.728 1.00 95.50 197 ASP A C 1
ATOM 1484 O O . ASP A 1 197 ? 11.834 -5.466 -5.508 1.00 95.50 197 ASP A O 1
ATOM 1488 N N . ARG A 1 198 ? 12.164 -4.115 -7.259 1.00 97.44 198 ARG A N 1
ATOM 1489 C CA . ARG A 1 198 ? 12.561 -2.947 -6.462 1.00 97.44 198 ARG A CA 1
ATOM 1490 C C . ARG A 1 198 ? 11.371 -2.379 -5.699 1.00 97.44 198 ARG A C 1
ATOM 1492 O O . ARG A 1 198 ? 11.535 -1.926 -4.566 1.00 97.44 198 ARG A O 1
ATOM 1499 N N . VAL A 1 199 ? 10.183 -2.410 -6.299 1.00 97.88 199 VAL A N 1
ATOM 1500 C CA . VAL A 1 199 ? 8.934 -2.010 -5.636 1.00 97.88 199 VAL A CA 1
ATOM 1501 C C . VAL A 1 199 ? 8.562 -3.024 -4.549 1.00 97.88 199 VAL A C 1
ATOM 1503 O O . VAL A 1 199 ? 8.131 -2.627 -3.467 1.00 97.88 199 VAL A O 1
ATOM 1506 N N . ALA A 1 200 ? 8.807 -4.317 -4.769 1.00 97.12 200 ALA A N 1
ATOM 1507 C CA . ALA A 1 200 ? 8.605 -5.362 -3.770 1.00 97.12 200 ALA A CA 1
ATOM 1508 C C . ALA A 1 200 ? 9.524 -5.191 -2.553 1.00 97.12 200 ALA A C 1
ATOM 1510 O O . ALA A 1 200 ? 9.036 -5.202 -1.421 1.00 97.12 200 ALA A O 1
ATOM 1511 N N . GLU A 1 201 ? 10.816 -4.919 -2.762 1.00 97.25 201 GLU A N 1
ATOM 1512 C CA . GLU A 1 201 ? 11.740 -4.579 -1.669 1.00 97.25 201 GLU A CA 1
ATOM 1513 C C . GLU A 1 201 ? 11.250 -3.345 -0.886 1.00 97.25 201 GLU A C 1
ATOM 1515 O O . GLU A 1 201 ? 11.277 -3.313 0.350 1.00 97.25 201 GLU A O 1
ATOM 1520 N N . ALA A 1 202 ? 10.746 -2.326 -1.589 1.00 98.12 202 ALA A N 1
ATOM 1521 C CA . ALA A 1 202 ? 10.171 -1.143 -0.956 1.00 98.12 202 ALA A CA 1
ATOM 1522 C C . ALA A 1 202 ? 8.903 -1.474 -0.141 1.00 98.12 202 ALA A C 1
ATOM 1524 O O . ALA A 1 202 ? 8.756 -0.963 0.972 1.00 98.12 202 ALA A O 1
ATOM 1525 N N . CYS A 1 203 ? 8.029 -2.366 -0.626 1.00 97.81 203 CYS A N 1
ATOM 1526 C CA . CYS A 1 203 ? 6.857 -2.849 0.116 1.00 97.81 203 CYS A CA 1
ATOM 1527 C C . CYS A 1 203 ? 7.259 -3.510 1.437 1.00 97.81 203 CYS A C 1
ATOM 1529 O O . CYS A 1 203 ? 6.704 -3.169 2.484 1.00 97.81 203 CYS A O 1
ATOM 1531 N N . GLU A 1 204 ? 8.239 -4.421 1.406 1.00 96.06 204 GLU A N 1
ATOM 1532 C CA . GLU A 1 204 ? 8.751 -5.098 2.604 1.00 96.06 204 GLU A CA 1
ATOM 1533 C C . GLU A 1 204 ? 9.300 -4.094 3.618 1.00 96.06 204 GLU A C 1
ATOM 1535 O O . GLU A 1 204 ? 9.055 -4.206 4.823 1.00 96.06 204 GLU A O 1
ATOM 1540 N N . LYS A 1 205 ? 10.006 -3.070 3.128 1.00 97.75 205 LYS A N 1
ATOM 1541 C CA . LYS A 1 205 ? 10.552 -2.001 3.961 1.00 97.75 205 LYS A CA 1
ATOM 1542 C C . LYS A 1 205 ? 9.467 -1.113 4.574 1.00 97.75 205 LYS A C 1
ATOM 1544 O O . LYS A 1 205 ? 9.600 -0.725 5.737 1.00 97.75 205 LYS A O 1
ATOM 1549 N N . ALA A 1 206 ? 8.441 -0.761 3.803 1.00 97.12 206 ALA A N 1
ATOM 1550 C CA . ALA A 1 206 ? 7.359 0.126 4.224 1.00 97.12 206 ALA A CA 1
ATOM 1551 C C . ALA A 1 206 ? 6.280 -0.585 5.060 1.00 97.12 206 ALA A C 1
ATOM 1553 O O . ALA A 1 206 ? 5.535 0.077 5.780 1.00 97.12 206 ALA A O 1
ATOM 1554 N N . GLY A 1 207 ? 6.186 -1.915 4.977 1.00 95.88 207 GLY A N 1
ATOM 1555 C CA . GLY A 1 207 ? 5.121 -2.694 5.613 1.00 95.88 207 GLY A CA 1
ATOM 1556 C C . GLY A 1 207 ? 3.763 -2.565 4.910 1.00 95.88 207 GLY A C 1
ATOM 1557 O O . GLY A 1 207 ? 2.726 -2.771 5.541 1.00 95.88 207 GLY A O 1
ATOM 1558 N N . LEU A 1 208 ? 3.756 -2.210 3.621 1.00 96.88 208 LEU A N 1
ATOM 1559 C CA . LEU A 1 208 ? 2.551 -2.107 2.792 1.00 96.88 208 LEU A CA 1
ATOM 1560 C C . LEU A 1 208 ? 2.284 -3.408 2.035 1.00 96.88 208 LEU A C 1
ATOM 1562 O O . LEU A 1 208 ? 3.202 -4.147 1.689 1.00 96.88 208 LEU A O 1
ATOM 1566 N N . ARG A 1 209 ? 1.009 -3.666 1.731 1.00 97.25 209 ARG A N 1
ATOM 1567 C CA . ARG A 1 209 ? 0.619 -4.752 0.822 1.00 97.25 209 ARG A CA 1
ATOM 1568 C C . ARG A 1 209 ? 0.602 -4.233 -0.616 1.00 97.25 209 ARG A C 1
ATOM 1570 O O . ARG A 1 209 ? -0.144 -3.300 -0.906 1.00 97.25 209 ARG A O 1
ATOM 1577 N N . GLY A 1 210 ? 1.386 -4.846 -1.497 1.00 96.44 210 GLY A N 1
ATOM 1578 C CA . GLY A 1 210 ? 1.441 -4.508 -2.920 1.00 96.44 210 GLY A CA 1
ATOM 1579 C C . GLY A 1 210 ? 0.986 -5.672 -3.798 1.00 96.44 210 GLY A C 1
ATOM 1580 O O . GLY A 1 210 ? 1.416 -6.804 -3.591 1.00 96.44 210 GLY A O 1
ATOM 1581 N N . TYR A 1 211 ? 0.133 -5.387 -4.779 1.00 96.94 211 TYR A N 1
ATOM 1582 C CA . TYR A 1 211 ? -0.096 -6.242 -5.943 1.00 96.94 211 TYR A CA 1
ATOM 1583 C C . TYR A 1 211 ? 0.734 -5.679 -7.090 1.00 96.94 211 TYR A C 1
ATOM 1585 O O . TYR A 1 211 ? 0.395 -4.631 -7.626 1.00 96.94 211 TYR A O 1
ATOM 1593 N N . LEU A 1 212 ? 1.838 -6.339 -7.414 1.00 96.38 212 LEU A N 1
ATOM 1594 C CA . LEU A 1 212 ? 2.883 -5.790 -8.275 1.00 96.38 212 LEU A CA 1
ATOM 1595 C C . LEU A 1 212 ? 2.911 -6.540 -9.607 1.00 96.38 212 LEU A C 1
ATOM 1597 O O . LEU A 1 212 ? 2.907 -7.776 -9.618 1.00 96.38 212 LEU A O 1
ATOM 1601 N N . GLY A 1 213 ? 2.900 -5.808 -10.719 1.00 94.69 213 GLY A N 1
ATOM 1602 C CA . GLY A 1 213 ? 2.843 -6.389 -12.058 1.00 94.69 213 GLY A CA 1
ATOM 1603 C C . GLY A 1 213 ? 3.798 -5.714 -13.031 1.00 94.69 213 GLY A C 1
ATOM 1604 O O . GLY A 1 213 ? 3.599 -4.559 -13.392 1.00 94.69 213 GLY A O 1
ATOM 1605 N N . GLU A 1 214 ? 4.793 -6.455 -13.516 1.00 95.31 214 GLU A N 1
ATOM 1606 C CA . GLU A 1 214 ? 5.777 -5.918 -14.453 1.00 95.31 214 GLU A CA 1
ATOM 1607 C C . GLU A 1 214 ? 5.121 -5.570 -15.795 1.00 95.31 214 GLU A C 1
ATOM 1609 O O . GLU A 1 214 ? 4.307 -6.323 -16.351 1.00 95.31 214 GLU A O 1
ATOM 1614 N N . THR A 1 215 ? 5.500 -4.421 -16.349 1.00 94.12 215 THR A N 1
ATOM 1615 C CA . THR A 1 215 ? 4.932 -3.925 -17.600 1.00 94.12 215 THR A CA 1
ATOM 1616 C C . THR A 1 215 ? 5.361 -4.775 -18.799 1.00 94.12 215 THR A C 1
ATOM 1618 O O . THR A 1 215 ? 6.537 -4.898 -19.132 1.00 94.12 215 THR A O 1
ATOM 1621 N N . LEU A 1 216 ? 4.378 -5.294 -19.541 1.00 93.44 216 LEU A N 1
ATOM 1622 C CA . LEU A 1 216 ? 4.591 -5.963 -20.827 1.00 93.44 216 LEU A CA 1
ATOM 1623 C C . LEU A 1 216 ? 4.128 -5.063 -21.969 1.00 93.44 216 LEU A C 1
ATOM 1625 O O . LEU A 1 216 ? 2.929 -4.888 -22.194 1.00 93.44 216 LEU A O 1
ATOM 1629 N N . ILE A 1 217 ? 5.077 -4.513 -22.725 1.00 92.56 217 ILE A N 1
ATOM 1630 C CA . ILE A 1 217 ? 4.772 -3.574 -23.805 1.00 92.56 217 ILE A CA 1
ATOM 1631 C C . ILE A 1 217 ? 5.581 -3.859 -25.074 1.00 92.56 217 ILE A C 1
ATOM 1633 O O . ILE A 1 217 ? 6.733 -4.284 -25.034 1.00 92.56 217 ILE A O 1
ATOM 1637 N N . GLY A 1 218 ? 4.961 -3.601 -26.229 1.00 93.06 218 GLY A N 1
ATOM 1638 C CA . GLY A 1 218 ? 5.546 -3.804 -27.560 1.00 93.06 218 GLY A CA 1
ATOM 1639 C C . GLY A 1 218 ? 6.556 -2.737 -27.988 1.00 93.06 218 GLY A C 1
ATOM 1640 O O . GLY A 1 218 ? 6.661 -2.440 -29.176 1.00 93.06 218 GLY A O 1
ATOM 1641 N N . GLN A 1 219 ? 7.281 -2.149 -27.039 1.00 90.62 219 GLN A N 1
ATOM 1642 C CA . GLN A 1 219 ? 8.360 -1.192 -27.277 1.00 90.62 219 GLN A CA 1
ATOM 1643 C C . GLN A 1 219 ? 9.481 -1.405 -26.253 1.00 90.62 219 GLN A C 1
ATOM 1645 O O . GLN A 1 219 ? 9.279 -2.095 -25.259 1.00 90.62 219 GLN A O 1
ATOM 1650 N N . LYS A 1 220 ? 10.651 -0.815 -26.510 1.00 90.81 220 LYS A N 1
ATOM 1651 C CA . LYS A 1 220 ? 11.775 -0.808 -25.563 1.00 90.81 220 LYS A CA 1
ATOM 1652 C C . LYS A 1 220 ? 11.417 0.015 -24.325 1.00 90.81 220 LYS A C 1
ATOM 1654 O O . LYS A 1 220 ? 10.762 1.052 -24.455 1.00 90.81 220 LYS A O 1
ATOM 1659 N N . THR A 1 221 ? 11.890 -0.421 -23.169 1.00 93.19 221 THR A N 1
ATOM 1660 C CA . THR A 1 221 ? 11.642 0.191 -21.855 1.00 93.19 221 THR A CA 1
ATOM 1661 C C . THR A 1 221 ? 12.953 0.307 -21.078 1.00 93.19 221 THR A C 1
ATOM 1663 O O . THR A 1 221 ? 13.997 -0.153 -21.540 1.00 93.19 221 THR A O 1
ATOM 1666 N N . CYS A 1 222 ? 12.945 0.971 -19.922 1.00 93.31 222 CYS A N 1
ATOM 1667 C CA . CYS A 1 222 ? 14.155 1.149 -19.112 1.00 93.31 222 CYS A CA 1
ATOM 1668 C C . CYS A 1 222 ? 14.676 -0.171 -18.508 1.00 93.31 222 CYS A C 1
ATOM 1670 O O . CYS A 1 222 ? 15.884 -0.332 -18.351 1.00 93.31 222 CYS A O 1
ATOM 1672 N N . ASP A 1 223 ? 13.792 -1.129 -18.236 1.00 92.00 223 ASP A N 1
ATOM 1673 C CA . ASP A 1 223 ? 14.089 -2.491 -17.771 1.00 92.00 223 ASP A CA 1
ATOM 1674 C C . ASP A 1 223 ? 14.404 -3.471 -18.919 1.00 92.00 223 ASP A C 1
ATOM 1676 O O . ASP A 1 223 ? 15.024 -4.515 -18.703 1.00 92.00 223 ASP A O 1
ATOM 1680 N N . SER A 1 224 ? 14.046 -3.109 -20.158 1.00 92.19 224 SER A N 1
ATOM 1681 C CA . SER A 1 224 ? 14.387 -3.847 -21.375 1.00 92.19 224 SER A CA 1
ATOM 1682 C C . SER A 1 224 ? 14.762 -2.913 -22.540 1.00 92.19 224 SER A C 1
ATOM 1684 O O . SER A 1 224 ? 13.963 -2.649 -23.450 1.00 92.19 224 SER A O 1
ATOM 1686 N N . PRO A 1 225 ? 15.998 -2.379 -22.547 1.00 86.88 225 PRO A N 1
ATOM 1687 C CA . PRO A 1 225 ? 16.415 -1.392 -23.544 1.00 86.88 225 PRO A CA 1
ATOM 1688 C C . PRO A 1 225 ? 16.710 -2.012 -24.917 1.00 86.88 225 PRO A C 1
ATOM 1690 O O . PRO A 1 225 ? 16.668 -1.324 -25.946 1.00 86.88 225 PRO A O 1
ATOM 1693 N N . ASP A 1 226 ? 17.015 -3.308 -24.969 1.00 87.31 226 ASP A N 1
ATOM 1694 C CA . ASP A 1 226 ? 17.493 -3.972 -26.180 1.00 87.31 226 ASP A CA 1
ATOM 1695 C C . ASP A 1 226 ? 16.356 -4.508 -27.060 1.00 87.31 226 ASP A C 1
ATOM 1697 O O . ASP A 1 226 ? 16.450 -4.398 -28.289 1.00 87.31 226 ASP A O 1
ATOM 1701 N N . GLU A 1 227 ? 15.246 -4.960 -26.470 1.00 87.62 227 GLU A N 1
ATOM 1702 C CA . GLU A 1 227 ? 14.139 -5.608 -27.180 1.00 87.62 227 GLU A CA 1
ATOM 1703 C C . GLU A 1 227 ? 12.749 -5.256 -26.609 1.00 87.62 227 GLU A C 1
ATOM 1705 O O . GLU A 1 227 ? 12.599 -5.048 -25.411 1.00 87.62 227 GLU A O 1
ATOM 1710 N N . PRO A 1 228 ? 11.697 -5.183 -27.447 1.00 90.00 228 PRO A N 1
ATOM 1711 C CA . PRO A 1 228 ? 10.317 -5.129 -26.967 1.00 90.00 228 PRO A CA 1
ATOM 1712 C C . PRO A 1 228 ? 9.930 -6.373 -26.159 1.00 90.00 228 PRO A C 1
ATOM 1714 O O . PRO A 1 228 ? 10.430 -7.462 -26.427 1.00 90.00 228 PRO A O 1
ATOM 1717 N N . TYR A 1 229 ? 8.958 -6.236 -25.254 1.00 90.44 229 TYR A N 1
ATOM 1718 C CA . TYR A 1 229 ? 8.419 -7.322 -24.421 1.00 90.44 229 TYR A CA 1
ATOM 1719 C C . TYR A 1 229 ? 9.408 -7.996 -23.451 1.00 90.44 229 TYR A C 1
ATOM 1721 O O . TYR A 1 229 ? 9.038 -8.993 -22.826 1.00 90.44 229 TYR A O 1
ATOM 1729 N N . GLY A 1 230 ? 10.627 -7.477 -23.263 1.00 87.19 230 GLY A N 1
ATOM 1730 C CA . GLY A 1 230 ? 11.602 -8.121 -22.374 1.00 87.19 230 GLY A CA 1
ATOM 1731 C C . GLY A 1 230 ? 11.219 -8.121 -20.888 1.00 87.19 230 GLY A C 1
ATOM 1732 O O . GLY A 1 230 ? 11.715 -8.967 -20.140 1.00 87.19 230 GLY A O 1
ATOM 1733 N N . GLY A 1 231 ? 10.245 -7.296 -20.480 1.00 89.88 231 GLY A N 1
ATOM 1734 C CA . GLY A 1 231 ? 9.610 -7.373 -19.158 1.00 89.88 231 GLY A CA 1
ATOM 1735 C C . GLY A 1 231 ? 9.020 -8.757 -18.838 1.00 89.88 231 GLY A C 1
ATOM 1736 O O . GLY A 1 231 ? 8.870 -9.111 -17.675 1.00 89.88 231 GLY A O 1
ATOM 1737 N N . PHE A 1 232 ? 8.759 -9.617 -19.834 1.00 91.62 232 PHE A N 1
ATOM 1738 C CA . PHE A 1 232 ? 8.262 -10.978 -19.588 1.00 91.62 232 PHE A CA 1
ATOM 1739 C C . PHE A 1 232 ? 9.274 -11.858 -18.848 1.00 91.62 232 PHE A C 1
ATOM 1741 O O . PHE A 1 232 ? 8.910 -12.586 -17.924 1.00 91.62 232 PHE A O 1
ATOM 1748 N N . GLU A 1 233 ? 10.553 -11.790 -19.222 1.00 88.69 233 GLU A N 1
ATOM 1749 C CA . GLU A 1 233 ? 11.601 -12.534 -18.518 1.00 88.69 233 GLU A CA 1
ATOM 1750 C C . GLU A 1 233 ? 11.886 -11.930 -17.141 1.00 88.69 233 GLU A C 1
ATOM 1752 O O . GLU A 1 233 ? 12.256 -12.652 -16.216 1.00 88.69 233 GLU A O 1
ATOM 1757 N N . TYR A 1 234 ? 11.681 -10.619 -16.987 1.00 89.88 234 TYR A N 1
ATOM 1758 C CA . TYR A 1 234 ? 11.738 -9.950 -15.691 1.00 89.88 234 TYR A CA 1
ATOM 1759 C C . TYR A 1 234 ? 10.624 -10.444 -14.763 1.00 89.88 234 TYR A C 1
ATOM 1761 O O . TYR A 1 234 ? 10.915 -10.954 -13.682 1.00 89.88 234 TYR A O 1
ATOM 1769 N N . GLN A 1 235 ? 9.376 -10.426 -15.240 1.00 91.44 235 GLN A N 1
ATOM 1770 C CA . GLN A 1 235 ? 8.201 -10.919 -14.524 1.00 91.44 235 GLN A CA 1
ATOM 1771 C C . GLN A 1 235 ? 8.362 -12.372 -14.072 1.00 91.44 235 GLN A C 1
ATOM 1773 O O . GLN A 1 235 ? 7.934 -12.716 -12.976 1.00 91.44 235 GLN A O 1
ATOM 1778 N N . LYS A 1 236 ? 8.968 -13.243 -14.891 1.00 91.94 236 LYS A N 1
ATOM 1779 C CA . LYS A 1 236 ? 9.232 -14.635 -14.491 1.00 91.94 236 LYS A CA 1
ATOM 1780 C C . LYS A 1 236 ? 10.144 -14.719 -13.274 1.00 91.94 236 LYS A C 1
ATOM 1782 O O . LYS A 1 236 ? 9.800 -15.411 -12.324 1.00 91.94 236 LYS A O 1
ATOM 1787 N N . ARG A 1 237 ? 11.278 -14.010 -13.295 1.00 90.81 237 ARG A N 1
ATOM 1788 C CA . ARG A 1 237 ? 12.220 -13.991 -12.163 1.00 90.81 237 ARG A CA 1
ATOM 1789 C C . ARG A 1 237 ? 11.575 -13.383 -10.924 1.00 90.81 237 ARG A C 1
ATOM 1791 O O . ARG A 1 237 ? 11.667 -13.958 -9.848 1.00 90.81 237 ARG A O 1
ATOM 1798 N N . PHE A 1 238 ? 10.871 -12.268 -11.106 1.00 91.25 238 PHE A N 1
ATOM 1799 C CA . PHE A 1 238 ? 10.120 -11.615 -10.043 1.00 91.25 238 PHE A CA 1
ATOM 1800 C C . PHE A 1 238 ? 9.093 -12.567 -9.409 1.00 91.25 238 PHE A C 1
ATOM 1802 O O . PHE A 1 238 ? 9.017 -12.683 -8.190 1.00 91.25 238 PHE A O 1
ATOM 1809 N N . PHE A 1 239 ? 8.356 -13.325 -10.224 1.00 91.25 239 PHE A N 1
ATOM 1810 C CA . PHE A 1 239 ? 7.395 -14.314 -9.742 1.00 91.25 239 PHE A CA 1
ATOM 1811 C C . PHE A 1 239 ? 8.056 -15.523 -9.061 1.00 91.25 239 PHE A C 1
ATOM 1813 O O . PHE A 1 239 ? 7.485 -16.078 -8.132 1.00 91.25 239 PHE A O 1
ATOM 1820 N N . GLU A 1 240 ? 9.252 -15.949 -9.468 1.00 91.88 240 GLU A N 1
ATOM 1821 C CA . GLU A 1 240 ? 9.983 -17.009 -8.753 1.00 91.88 240 GLU A CA 1
ATOM 1822 C C . GLU A 1 240 ? 10.400 -16.581 -7.338 1.00 91.88 240 GLU A C 1
ATOM 1824 O O . GLU A 1 240 ? 10.444 -17.414 -6.431 1.00 91.88 240 GLU A O 1
ATOM 1829 N N . GLU A 1 241 ? 10.688 -15.294 -7.145 1.00 90.94 241 GLU A N 1
ATOM 1830 C CA . GLU A 1 241 ? 11.107 -14.733 -5.860 1.00 90.94 241 GLU A CA 1
ATOM 1831 C C . GLU A 1 241 ? 9.919 -14.354 -4.962 1.00 90.94 241 GLU A C 1
ATOM 1833 O O . GLU A 1 241 ? 9.920 -14.672 -3.771 1.00 90.94 241 GLU A O 1
ATOM 1838 N N . TYR A 1 242 ? 8.883 -13.735 -5.536 1.00 88.50 242 TYR A N 1
ATOM 1839 C CA . TYR A 1 242 ? 7.764 -13.132 -4.801 1.00 88.50 242 TYR A CA 1
ATOM 1840 C C . TYR A 1 242 ? 6.390 -13.761 -5.085 1.00 88.50 242 TYR A C 1
ATOM 1842 O O . TYR A 1 242 ? 5.409 -13.406 -4.432 1.00 88.50 242 TYR A O 1
ATOM 1850 N N . GLY A 1 243 ? 6.285 -14.693 -6.035 1.00 76.69 243 GLY A N 1
ATOM 1851 C CA . GLY A 1 243 ? 5.044 -15.391 -6.390 1.00 76.69 243 GLY A CA 1
ATOM 1852 C C . GLY A 1 243 ? 4.668 -16.453 -5.357 1.00 76.69 243 GLY A C 1
ATOM 1853 O O . GLY A 1 243 ? 4.905 -17.645 -5.560 1.00 76.69 243 GLY A O 1
ATOM 1854 N N . GLY A 1 244 ? 4.107 -16.002 -4.234 1.00 58.06 244 GLY A N 1
ATOM 1855 C CA . GLY A 1 244 ? 3.556 -16.818 -3.146 1.00 58.06 244 GLY A CA 1
ATOM 1856 C C . GLY A 1 244 ? 2.037 -16.822 -3.100 1.00 58.06 244 GLY A C 1
ATOM 1857 O O . GLY A 1 244 ? 1.432 -15.769 -3.392 1.00 58.06 244 GLY A O 1
#

Sequence (244 aa):
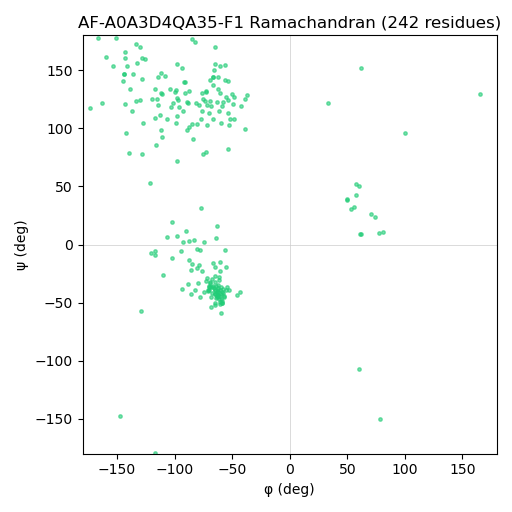MYRKKRGSSMTTLIKNVSILTMDDEDRVLKHGWILLDGTKIAALGEGEPVLDNGTSVLGEGEPVLDNGTSVLDEGEPFSDGASALGDGEPSHCDGASALRNGASTLRDSVTPLDADTVLDGEGGIVLPGFVNTHCHVSMVPFRSMGDDCPDRLRRFLFPLELEAMTPELVYWGALYGMAEMLLSGTTTFLDMYYFEDRVAEACEKAGLRGYLGETLIGQKTCDSPDEPYGGFEYQKRFFEEYGG

Solvent-accessible surface area (backbone atoms only — not comparable to full-atom values): 14524 Å² total; per-residue (Å²): 140,83,81,73,85,74,70,86,62,61,31,36,33,41,32,42,19,32,35,44,66,78,49,102,79,61,46,73,32,60,48,8,32,38,35,28,49,57,94,39,82,55,48,69,50,57,54,79,65,55,45,51,94,78,66,72,80,68,72,89,79,89,78,90,77,90,67,102,64,84,80,78,74,97,66,79,84,77,79,74,81,80,81,72,86,61,100,65,87,79,70,81,61,56,65,56,46,52,50,50,51,50,52,47,53,52,57,73,56,50,42,70,61,84,54,83,36,78,43,79,44,84,66,35,80,45,63,77,62,38,72,44,82,70,46,53,47,41,50,54,89,54,63,81,63,57,77,88,41,86,61,33,58,76,76,45,45,53,58,46,42,49,73,67,53,40,66,67,54,29,24,54,18,23,44,51,41,50,51,54,32,51,76,71,45,34,49,32,39,26,37,53,41,68,56,44,62,34,40,48,54,29,26,68,74,71,72,45,49,70,47,74,41,51,50,73,43,94,48,63,38,55,83,18,72,88,42,54,41,44,31,54,65,49,40,50,56,42,38,75,77,67,66,122

Secondary structure (DSSP, 8-state):
--------PPEEEEEEEEEE--STT--EEEEEEEEEETTEEEEEEESS-EE-TT-----SS------------S-SPPP-GGG---SS---TTHHHHHHHHHHHHHHHH-EE---SEEEE-TT-EE-PPEEEEEE-GGGGGGTTTTTT-TTHIIIIIHHHHHHH--HHHHHHHHHHHHHHHHHTTEEEEEE--S-HHHHHHHHHHHT-EEEE-----SS--SS-SSSTTTHHHHHHHHHHHH--

pLDDT: mean 78.41, std 24.31, range [24.75, 98.56]